Protein AF-A0A966GAN8-F1 (afdb_monomer_lite)

pLDDT: mean 73.99, std 16.01, range [41.41, 97.94]

Radius of gyration: 41.01 Å; chains: 1; bounding box: 100×66×88 Å

Structure (mmCIF, N/CA/C/O backbone):
data_AF-A0A966GAN8-F1
#
_entry.id   AF-A0A966GAN8-F1
#
loop_
_atom_site.group_PDB
_atom_site.id
_atom_site.type_symbol
_atom_site.label_atom_id
_atom_site.label_alt_id
_atom_site.label_comp_id
_atom_site.label_asym_id
_atom_site.label_entity_id
_atom_site.label_seq_id
_atom_site.pdbx_PDB_ins_code
_atom_site.Cartn_x
_atom_site.Cartn_y
_atom_site.Cartn_z
_atom_site.occupancy
_atom_site.B_iso_or_equiv
_atom_site.auth_seq_id
_atom_site.auth_comp_id
_atom_site.auth_asym_id
_atom_site.auth_atom_id
_atom_site.pdbx_PDB_model_num
ATOM 1 N N . MET A 1 1 ? -40.472 20.553 -18.439 1.00 43.25 1 MET A N 1
ATOM 2 C CA . MET A 1 1 ? -39.140 19.952 -18.666 1.00 43.25 1 MET A CA 1
ATOM 3 C C . MET A 1 1 ? -38.427 20.840 -19.663 1.00 43.25 1 MET A C 1
ATOM 5 O O . MET A 1 1 ? -38.935 21.020 -20.757 1.00 43.25 1 MET A O 1
ATOM 9 N N . SER A 1 2 ? -37.371 21.525 -19.237 1.00 54.59 2 SER A N 1
ATOM 10 C CA . SER A 1 2 ? -36.724 22.570 -20.034 1.00 54.59 2 SER A CA 1
ATOM 11 C C . SER A 1 2 ? -35.849 21.932 -21.112 1.00 54.59 2 SER A C 1
ATOM 13 O O . SER A 1 2 ? -34.789 21.393 -20.791 1.00 54.59 2 SER A O 1
ATOM 15 N N . ASP A 1 3 ? -36.278 21.983 -22.373 1.00 59.41 3 ASP A N 1
ATOM 16 C CA . ASP A 1 3 ? -35.471 21.525 -23.506 1.00 59.41 3 ASP A CA 1
ATOM 17 C C . ASP A 1 3 ? -34.295 22.478 -23.727 1.00 59.41 3 ASP A C 1
ATOM 19 O O . ASP A 1 3 ? -34.379 23.525 -24.373 1.00 59.41 3 ASP A O 1
ATOM 23 N N . LEU A 1 4 ? -33.165 22.131 -23.118 1.00 68.62 4 LEU A N 1
ATOM 24 C CA . LEU A 1 4 ? -31.910 22.835 -23.314 1.00 68.62 4 LEU A CA 1
ATOM 25 C C . LEU A 1 4 ? -31.374 22.490 -24.703 1.00 68.62 4 LEU A C 1
ATOM 27 O O . LEU A 1 4 ? -31.091 21.329 -25.000 1.00 68.62 4 LEU A O 1
ATOM 31 N N . SER A 1 5 ? -31.217 23.518 -25.541 1.00 78.44 5 SER A N 1
ATOM 32 C CA . SER A 1 5 ? -30.753 23.362 -26.919 1.00 78.44 5 SER A CA 1
ATOM 33 C C . SER A 1 5 ? -29.450 22.544 -26.990 1.00 78.44 5 SER A C 1
ATOM 35 O O . SER A 1 5 ? -28.593 22.670 -26.104 1.00 78.44 5 SER A O 1
ATOM 37 N N . PRO A 1 6 ? -29.240 21.731 -28.045 1.00 74.75 6 PRO A N 1
ATOM 38 C CA . PRO A 1 6 ? -28.071 20.850 -28.163 1.00 74.75 6 PRO A CA 1
ATOM 39 C C . PRO A 1 6 ? -26.738 21.583 -27.962 1.00 74.75 6 PRO A C 1
ATOM 41 O O . PRO A 1 6 ? -25.808 21.046 -27.363 1.00 74.75 6 PRO A O 1
ATOM 44 N N . ARG A 1 7 ? -26.681 22.855 -28.379 1.00 74.25 7 ARG A N 1
ATOM 45 C CA . ARG A 1 7 ? -25.523 23.742 -28.211 1.00 74.25 7 ARG A CA 1
ATOM 46 C C . ARG A 1 7 ? -25.240 24.086 -26.744 1.00 74.25 7 ARG A C 1
ATOM 48 O O . ARG A 1 7 ? -24.082 24.070 -26.340 1.00 74.25 7 ARG A O 1
ATOM 55 N N . ARG A 1 8 ? -26.270 24.323 -25.920 1.00 75.44 8 ARG A N 1
ATOM 56 C CA . ARG A 1 8 ? -26.103 24.544 -24.467 1.00 75.44 8 ARG A CA 1
ATOM 57 C C . ARG A 1 8 ? -25.659 23.276 -23.742 1.00 75.44 8 ARG A C 1
ATOM 59 O O . ARG A 1 8 ? -24.861 23.352 -22.813 1.00 75.44 8 ARG A O 1
ATOM 66 N N . ARG A 1 9 ? -26.117 22.108 -24.200 1.00 78.06 9 ARG A N 1
ATOM 67 C CA . ARG A 1 9 ? -25.699 20.805 -23.660 1.00 78.06 9 ARG A CA 1
ATOM 68 C C . ARG A 1 9 ? -24.221 20.510 -23.938 1.00 78.06 9 ARG A C 1
ATOM 70 O O . ARG A 1 9 ? -23.527 19.980 -23.073 1.00 78.06 9 ARG A O 1
ATOM 77 N N . LEU A 1 10 ? -23.741 20.888 -25.121 1.00 77.38 10 LEU A N 1
ATOM 78 C CA . LEU A 1 10 ? -22.337 20.752 -25.515 1.00 77.38 10 LEU A CA 1
ATOM 79 C C . LEU A 1 10 ? -21.435 21.733 -24.755 1.00 77.38 10 LEU A C 1
ATOM 81 O O . LEU A 1 10 ? -20.396 21.323 -24.248 1.00 77.38 10 LEU A O 1
ATOM 85 N N . ALA A 1 11 ? -21.878 22.982 -24.577 1.00 78.75 11 ALA A N 1
ATOM 86 C CA . ALA A 1 11 ? -21.161 23.974 -23.774 1.00 78.75 11 ALA A CA 1
ATOM 87 C C . ALA A 1 11 ? -21.025 23.550 -22.299 1.00 78.75 11 ALA A C 1
ATOM 89 O O . ALA A 1 11 ? -19.941 23.643 -21.728 1.00 78.75 11 ALA A O 1
ATOM 90 N N . GLY A 1 12 ? -22.092 23.008 -21.696 1.00 80.31 12 GLY A N 1
ATOM 91 C CA . GLY A 1 12 ? -22.039 22.489 -20.324 1.00 80.31 12 GLY A CA 1
ATOM 92 C C . GLY A 1 12 ? -21.081 21.303 -20.164 1.00 80.31 12 GLY A C 1
ATOM 93 O O . GLY A 1 12 ? -20.345 21.227 -19.184 1.00 80.31 12 GLY A O 1
ATOM 94 N N . ARG A 1 13 ? -21.029 20.401 -21.154 1.00 79.88 13 ARG A N 1
ATOM 95 C CA . ARG A 1 13 ? -20.088 19.268 -21.158 1.00 79.88 13 ARG A CA 1
ATOM 96 C C . ARG A 1 13 ? -18.637 19.702 -21.359 1.00 79.88 13 ARG A C 1
ATOM 98 O O . ARG A 1 13 ? -17.759 19.146 -20.708 1.00 79.88 13 ARG A O 1
ATOM 105 N N . ALA A 1 14 ? -18.393 20.703 -22.203 1.00 80.06 14 ALA A N 1
ATOM 106 C CA . ALA A 1 14 ? -17.059 21.263 -22.398 1.00 80.06 14 ALA A CA 1
ATOM 107 C C . ALA A 1 14 ? -16.519 21.910 -21.109 1.00 80.06 14 ALA A C 1
ATOM 109 O O . ALA A 1 14 ? -15.366 21.683 -20.751 1.00 80.06 14 ALA A O 1
ATOM 110 N N . LEU A 1 15 ? -17.364 22.637 -20.367 1.00 78.44 15 LEU A N 1
ATOM 111 C CA . LEU A 1 15 ? -16.977 23.251 -19.091 1.00 78.44 15 LEU A CA 1
ATOM 112 C C . LEU A 1 15 ? -16.670 22.216 -17.997 1.00 78.44 15 LEU A C 1
ATOM 114 O O . LEU A 1 15 ? -15.687 22.370 -17.277 1.00 78.44 15 LEU A O 1
ATOM 118 N N . LEU A 1 16 ? -17.454 21.136 -17.900 1.00 78.88 16 LEU A N 1
ATOM 119 C CA . LEU A 1 16 ? -17.175 20.046 -16.953 1.00 78.88 16 LEU A CA 1
ATOM 120 C C . LEU A 1 16 ? -15.887 19.282 -17.302 1.00 78.88 16 LEU A C 1
ATOM 122 O O . LEU A 1 16 ? -15.118 18.940 -16.406 1.00 78.88 16 LEU A O 1
ATOM 126 N N . GLY A 1 17 ? -15.625 19.051 -18.593 1.00 76.50 17 GLY A N 1
ATOM 127 C CA . GLY A 1 17 ? -14.381 18.429 -19.054 1.00 76.50 17 GLY A CA 1
ATOM 128 C C . GLY A 1 17 ? -13.147 19.288 -18.766 1.00 76.50 17 GLY A C 1
ATOM 129 O O . GLY A 1 17 ? -12.141 18.772 -18.289 1.00 76.50 17 GLY A O 1
ATOM 130 N N . ALA A 1 18 ? -13.242 20.604 -18.979 1.00 69.69 18 ALA A N 1
ATOM 131 C CA . ALA A 1 18 ? -12.158 21.537 -18.669 1.00 69.69 18 ALA A CA 1
ATOM 132 C C . ALA A 1 18 ? -11.881 21.635 -17.156 1.00 69.69 18 ALA A C 1
ATOM 134 O O . ALA A 1 18 ? -10.722 21.675 -16.748 1.00 69.69 18 ALA A O 1
ATOM 135 N N . GLY A 1 19 ? -12.924 21.602 -16.316 1.00 68.12 19 GLY A N 1
ATOM 136 C CA . GLY A 1 19 ? -12.775 21.607 -14.855 1.00 68.12 19 GLY A CA 1
ATOM 137 C C . GLY A 1 19 ? -12.053 20.370 -14.309 1.00 68.12 19 GLY A C 1
ATOM 138 O O . GLY A 1 19 ? -11.197 20.495 -13.436 1.00 68.12 19 GLY A O 1
ATOM 139 N N . LEU A 1 20 ? -12.326 19.185 -14.866 1.00 66.75 20 LEU A N 1
ATOM 140 C CA . LEU A 1 20 ? -11.635 17.938 -14.503 1.00 66.75 20 LEU A CA 1
ATOM 141 C C . LEU A 1 20 ? -10.163 17.908 -14.935 1.00 66.75 20 LEU A C 1
ATOM 143 O O . LEU A 1 20 ? -9.368 17.230 -14.296 1.00 66.75 20 LEU A O 1
ATOM 147 N N . LEU A 1 21 ? -9.794 18.645 -15.984 1.00 64.06 21 LEU A N 1
ATOM 148 C CA . LEU A 1 21 ? -8.408 18.755 -16.452 1.00 64.06 21 LEU A CA 1
ATOM 149 C C . LEU A 1 21 ? -7.598 19.776 -15.627 1.00 64.06 21 LEU A C 1
ATOM 151 O O . LEU A 1 21 ? -6.384 19.645 -15.513 1.00 64.06 21 LEU A O 1
ATOM 155 N N . ALA A 1 22 ? -8.269 20.749 -15.000 1.00 60.22 22 ALA A N 1
ATOM 156 C CA . ALA A 1 22 ? -7.647 21.743 -14.118 1.00 60.22 22 ALA A CA 1
ATOM 157 C C . ALA A 1 22 ? -7.537 21.295 -12.643 1.00 60.22 22 ALA A C 1
ATOM 159 O O . ALA A 1 22 ? -6.632 21.734 -11.937 1.00 60.22 22 ALA A O 1
ATOM 160 N N . LEU A 1 23 ? -8.418 20.403 -12.173 1.00 60.03 23 LEU A N 1
ATOM 161 C CA . LEU A 1 23 ? -8.412 19.882 -10.796 1.00 60.03 23 LEU A CA 1
ATOM 162 C C . LEU A 1 23 ? -7.172 19.057 -10.370 1.00 60.03 23 LEU A C 1
ATOM 164 O O . LEU A 1 23 ? -6.801 19.158 -9.201 1.00 60.03 23 LEU A O 1
ATOM 168 N N . PRO A 1 24 ? -6.483 18.270 -11.222 1.00 64.19 24 PRO A N 1
ATOM 169 C CA . PRO A 1 24 ? -5.339 17.481 -10.762 1.00 64.19 24 PRO A CA 1
ATOM 170 C C . PRO A 1 24 ? -4.079 18.317 -10.482 1.00 64.19 24 PRO A C 1
ATOM 172 O O . PRO A 1 24 ? -3.141 17.793 -9.891 1.00 64.19 24 PRO A O 1
ATOM 175 N N . LEU A 1 25 ? -4.050 19.610 -10.836 1.00 57.22 25 LEU A N 1
ATOM 176 C CA . LEU A 1 25 ? -2.902 20.492 -10.575 1.00 57.22 25 LEU A CA 1
ATOM 177 C C . LEU A 1 25 ? -2.908 21.147 -9.183 1.00 57.22 25 LEU A C 1
ATOM 179 O O . LEU A 1 25 ? -1.935 21.802 -8.823 1.00 57.22 25 LEU A O 1
ATOM 183 N N . THR A 1 26 ? -3.954 20.948 -8.375 1.00 56.94 26 THR A N 1
ATOM 184 C CA . THR A 1 26 ? -3.994 21.390 -6.964 1.00 56.94 26 THR A CA 1
ATOM 185 C C . THR A 1 26 ? -4.051 20.232 -5.967 1.00 56.94 26 THR A C 1
ATOM 187 O O . THR A 1 26 ? -4.122 20.460 -4.762 1.00 56.94 26 THR A O 1
ATOM 190 N N . ALA A 1 27 ? -3.969 18.989 -6.451 1.00 52.81 27 ALA A N 1
ATOM 191 C CA . ALA A 1 27 ? -3.890 17.786 -5.623 1.00 52.81 27 ALA A CA 1
ATOM 192 C C . ALA A 1 27 ? -2.480 17.163 -5.583 1.00 52.81 27 ALA A C 1
ATOM 194 O O . ALA A 1 27 ? -2.319 16.050 -5.085 1.00 52.81 27 ALA A O 1
ATOM 195 N N . SER A 1 28 ? -1.442 17.853 -6.071 1.00 55.66 28 SER A N 1
ATOM 196 C CA . SER A 1 28 ? -0.061 17.460 -5.792 1.00 55.66 28 SER A CA 1
ATOM 197 C C . SER A 1 28 ? 0.420 18.161 -4.521 1.00 55.66 28 SER A C 1
ATOM 199 O O . SER A 1 28 ? 0.764 19.339 -4.549 1.00 55.66 28 SER A O 1
ATOM 201 N N . ILE A 1 29 ? 0.488 17.377 -3.441 1.00 56.59 29 ILE A N 1
ATOM 202 C CA . ILE A 1 29 ? 1.102 17.680 -2.137 1.00 56.59 29 ILE A CA 1
ATOM 203 C C . ILE A 1 29 ? 0.189 18.460 -1.179 1.00 56.59 29 ILE A C 1
ATOM 205 O O . ILE A 1 29 ? 0.297 19.670 -1.024 1.00 56.59 29 ILE A O 1
ATOM 209 N N . SER A 1 30 ? -0.668 17.733 -0.456 1.00 52.44 30 SER A N 1
ATOM 210 C CA . SER A 1 30 ? -1.119 18.173 0.870 1.00 52.44 30 SER A CA 1
ATOM 211 C C . SER A 1 30 ? -1.640 16.998 1.702 1.00 52.44 30 SER A C 1
ATOM 213 O O . SER A 1 30 ? -2.842 16.788 1.802 1.00 52.44 30 SER A O 1
ATOM 215 N N . TYR A 1 31 ? -0.717 16.191 2.244 1.00 42.47 31 TYR A N 1
ATOM 216 C CA . TYR A 1 31 ? -0.845 15.553 3.566 1.00 42.47 31 TYR A CA 1
ATOM 217 C C . TYR A 1 31 ? 0.495 14.920 3.986 1.00 42.47 31 TYR A C 1
ATOM 219 O O . TYR A 1 31 ? 0.698 13.712 3.920 1.00 42.47 31 TYR A O 1
ATOM 227 N N . ALA A 1 32 ? 1.443 15.762 4.383 1.00 48.31 32 ALA A N 1
ATOM 228 C CA . ALA A 1 32 ? 2.568 15.361 5.226 1.00 48.31 32 ALA A CA 1
ATOM 229 C C . ALA A 1 32 ? 2.886 16.513 6.191 1.00 48.31 32 ALA A C 1
ATOM 231 O O . ALA A 1 32 ? 4.010 16.992 6.273 1.00 48.31 32 ALA A O 1
ATOM 232 N N . ALA A 1 33 ? 1.861 17.007 6.884 1.00 41.41 33 ALA A N 1
ATOM 233 C CA . ALA A 1 33 ? 2.057 17.726 8.132 1.00 41.41 33 ALA A CA 1
ATOM 234 C C . ALA A 1 33 ? 1.823 16.687 9.226 1.00 41.41 33 ALA A C 1
ATOM 236 O O . ALA A 1 33 ? 0.684 16.350 9.542 1.00 41.41 33 ALA A O 1
ATOM 237 N N . GLY A 1 34 ? 2.918 16.083 9.685 1.00 44.44 34 GLY A N 1
ATOM 238 C CA . GLY A 1 34 ? 2.902 15.183 10.824 1.00 44.44 34 GLY A CA 1
ATOM 239 C C . GLY A 1 34 ? 2.399 15.949 12.036 1.00 44.44 34 GLY A C 1
ATOM 240 O O . GLY A 1 34 ? 3.088 16.829 12.549 1.00 44.44 34 GLY A O 1
ATOM 241 N N . GLU A 1 35 ? 1.185 15.628 12.473 1.00 43.62 35 GLU A N 1
ATOM 242 C CA . GLU A 1 35 ? 0.812 15.876 13.852 1.00 43.62 35 GLU A CA 1
ATOM 243 C C . GLU A 1 35 ? 1.796 15.116 14.740 1.00 43.62 35 GLU A C 1
ATOM 245 O O . GLU A 1 35 ? 2.146 13.961 14.488 1.00 43.62 35 GLU A O 1
ATOM 250 N N . ILE A 1 36 ? 2.286 15.839 15.737 1.00 51.38 36 ILE A N 1
ATOM 251 C CA . ILE A 1 36 ? 3.239 15.426 16.754 1.00 51.38 36 ILE A CA 1
ATOM 252 C C . ILE A 1 36 ? 2.809 14.064 17.308 1.00 51.38 36 ILE A C 1
ATOM 254 O O . ILE A 1 36 ? 1.805 13.950 18.013 1.00 51.38 36 ILE A O 1
ATOM 258 N N . ALA A 1 37 ? 3.562 13.022 16.957 1.00 47.88 37 ALA A N 1
ATOM 259 C CA . ALA A 1 37 ? 3.436 11.728 17.601 1.00 47.88 37 ALA A CA 1
ATOM 260 C C . ALA A 1 37 ? 3.830 11.898 19.081 1.00 47.88 37 ALA A C 1
ATOM 262 O O . ALA A 1 37 ? 4.847 12.541 19.352 1.00 47.88 37 ALA A O 1
ATOM 263 N N . PRO A 1 38 ? 3.054 11.367 20.042 1.00 54.78 38 PRO A N 1
ATOM 264 C CA . PRO A 1 38 ? 3.491 11.327 21.432 1.00 54.78 38 PRO A CA 1
ATOM 265 C C . PRO A 1 38 ? 4.802 10.540 21.513 1.00 54.78 38 PRO A C 1
ATOM 267 O O . PRO A 1 38 ? 4.916 9.504 20.854 1.00 54.78 38 PRO A O 1
ATOM 270 N N . ASP A 1 39 ? 5.762 11.053 22.292 1.00 56.97 39 ASP A N 1
ATOM 271 C CA . ASP A 1 39 ? 7.079 10.448 22.520 1.00 56.97 39 ASP A CA 1
ATOM 272 C C . ASP A 1 39 ? 6.954 8.929 22.669 1.00 56.97 39 ASP A C 1
ATOM 274 O O . ASP A 1 39 ? 6.395 8.406 23.639 1.00 56.97 39 ASP A O 1
ATOM 278 N N . ALA A 1 40 ? 7.450 8.214 21.660 1.00 56.50 40 ALA A N 1
ATOM 279 C CA . ALA A 1 40 ? 7.633 6.782 21.748 1.00 56.50 40 ALA A CA 1
ATOM 280 C C . ALA A 1 40 ? 8.740 6.525 22.784 1.00 56.50 40 ALA A C 1
ATOM 282 O O . ALA A 1 40 ? 9.765 7.206 22.742 1.00 56.50 40 ALA A O 1
ATOM 283 N N . PRO A 1 41 ? 8.571 5.569 23.714 1.00 65.25 41 PRO A N 1
ATOM 284 C CA . PRO A 1 41 ? 9.620 5.248 24.673 1.00 65.25 41 PRO A CA 1
ATOM 285 C C . PRO A 1 41 ? 10.900 4.849 23.929 1.00 65.25 41 PRO A C 1
ATOM 287 O O . PRO A 1 41 ? 10.848 4.012 23.023 1.00 65.25 41 PRO A O 1
ATOM 290 N N . GLU A 1 42 ? 12.031 5.454 24.306 1.00 58.94 42 GLU A N 1
ATOM 291 C CA . GLU A 1 42 ? 13.348 5.115 23.762 1.00 58.94 42 GLU A CA 1
ATOM 292 C C . GLU A 1 42 ? 13.577 3.606 23.884 1.00 58.94 42 GLU A C 1
ATOM 294 O O . GLU A 1 42 ? 13.588 3.031 24.976 1.00 58.94 42 GLU A O 1
ATOM 299 N N . LEU A 1 43 ? 13.734 2.953 22.733 1.00 58.91 43 LEU A N 1
ATOM 300 C CA . LEU A 1 43 ? 14.171 1.568 22.682 1.00 58.91 43 LEU A CA 1
ATOM 301 C C . LEU A 1 43 ? 15.575 1.484 23.302 1.00 58.91 43 LEU A C 1
ATOM 303 O O . LEU A 1 43 ? 16.409 2.352 23.029 1.00 58.91 43 LEU A O 1
ATOM 307 N N . PRO A 1 44 ? 15.870 0.452 24.112 1.00 73.50 44 PRO A N 1
ATOM 308 C CA . PRO A 1 44 ? 17.212 0.256 24.640 1.00 73.50 44 PRO A CA 1
ATOM 309 C C . PRO A 1 44 ? 18.213 0.170 23.484 1.00 73.50 44 PRO A C 1
ATOM 311 O O . PRO A 1 44 ? 17.969 -0.520 22.490 1.00 73.50 44 PRO A O 1
ATOM 314 N N . ALA A 1 45 ? 19.329 0.889 23.621 1.00 70.56 45 ALA A N 1
ATOM 315 C CA . ALA A 1 45 ? 20.382 0.913 22.617 1.00 70.56 45 ALA A CA 1
ATOM 316 C C . ALA A 1 45 ? 20.844 -0.522 22.294 1.00 70.56 45 ALA A C 1
ATOM 318 O O . ALA A 1 45 ? 20.999 -1.334 23.215 1.00 70.56 45 ALA A O 1
ATOM 319 N N . PRO A 1 46 ? 21.056 -0.854 21.007 1.00 73.25 46 PRO A N 1
ATOM 320 C CA . PRO A 1 46 ? 21.536 -2.172 20.623 1.00 73.25 46 PRO A CA 1
ATOM 321 C C . PRO A 1 46 ? 22.872 -2.471 21.323 1.00 73.25 46 PRO A C 1
ATOM 323 O O . PRO A 1 46 ? 23.677 -1.555 21.526 1.00 73.25 46 PRO A O 1
ATOM 326 N N . PRO A 1 47 ? 23.121 -3.736 21.708 1.00 75.12 47 PRO A N 1
ATOM 327 C CA . PRO A 1 47 ? 24.379 -4.118 22.333 1.00 75.12 47 PRO A CA 1
ATOM 328 C C . PRO A 1 47 ? 25.548 -3.750 21.417 1.00 75.12 47 PRO A C 1
ATOM 330 O O . PRO A 1 47 ? 25.481 -3.942 20.201 1.00 75.12 47 PRO A O 1
ATOM 333 N N . ALA A 1 48 ? 26.610 -3.205 22.014 1.00 70.12 48 ALA A N 1
ATOM 334 C CA . ALA A 1 48 ? 27.814 -2.847 21.282 1.00 70.12 48 ALA A CA 1
ATOM 335 C C . ALA A 1 48 ? 28.358 -4.077 20.530 1.00 70.12 48 ALA A C 1
ATOM 337 O O . ALA A 1 48 ? 28.349 -5.181 21.090 1.00 70.12 48 ALA A O 1
ATOM 338 N N . PRO A 1 49 ? 28.818 -3.912 19.276 1.00 66.50 49 PRO A N 1
ATOM 339 C CA . PRO A 1 49 ? 29.425 -5.005 18.533 1.00 66.50 49 PRO A CA 1
ATOM 340 C C . PRO A 1 49 ? 30.637 -5.554 19.304 1.00 66.50 49 PRO A C 1
ATOM 342 O O . PRO A 1 49 ? 31.317 -4.790 19.997 1.00 66.50 49 PRO A O 1
ATOM 345 N N . PRO A 1 50 ? 30.910 -6.868 19.213 1.00 69.88 50 PRO A N 1
ATOM 346 C CA . PRO A 1 50 ? 32.082 -7.453 19.845 1.00 69.88 50 PRO A CA 1
ATOM 347 C C . PRO A 1 50 ? 33.344 -6.756 19.332 1.00 69.88 50 PRO A C 1
ATOM 349 O O . PRO A 1 50 ? 33.511 -6.562 18.130 1.00 69.88 50 PRO A O 1
ATOM 352 N N . SER A 1 51 ? 34.224 -6.368 20.255 1.00 56.97 51 SER A N 1
ATOM 353 C CA . SER A 1 51 ? 35.535 -5.825 19.920 1.00 56.97 51 SER A CA 1
ATOM 354 C C . SER A 1 51 ? 36.344 -6.908 19.212 1.00 56.97 51 SER A C 1
ATOM 356 O O . SER A 1 51 ? 36.789 -7.860 19.856 1.00 56.97 51 SER A O 1
ATOM 358 N N . ASP A 1 52 ? 36.521 -6.774 17.899 1.00 56.94 52 ASP A N 1
ATOM 359 C CA . ASP A 1 52 ? 37.430 -7.637 17.153 1.00 56.94 52 ASP A CA 1
ATOM 360 C C . ASP A 1 52 ? 38.838 -7.527 17.762 1.00 56.94 52 ASP A C 1
ATOM 362 O O . ASP A 1 52 ? 39.312 -6.416 18.040 1.00 56.94 52 ASP A O 1
ATOM 366 N N . PRO A 1 53 ? 39.536 -8.653 18.001 1.00 55.69 53 PRO A N 1
ATOM 367 C CA . PRO A 1 53 ? 40.934 -8.597 18.384 1.00 55.69 53 PRO A CA 1
ATOM 368 C C . PRO A 1 53 ? 41.687 -7.913 17.248 1.00 55.69 53 PRO A C 1
ATOM 370 O O . PRO A 1 53 ? 41.552 -8.309 16.094 1.00 55.69 53 PRO A O 1
ATOM 373 N N . ALA A 1 54 ? 42.455 -6.876 17.587 1.00 54.00 54 ALA A N 1
ATOM 374 C CA . ALA A 1 54 ? 43.251 -6.096 16.652 1.00 54.00 54 ALA A CA 1
ATOM 375 C C . ALA A 1 54 ? 44.171 -7.012 15.828 1.00 54.00 54 ALA A C 1
ATOM 377 O O . ALA A 1 54 ? 45.310 -7.297 16.207 1.00 54.00 54 ALA A O 1
ATOM 378 N N . ALA A 1 55 ? 43.671 -7.474 14.686 1.00 47.03 55 ALA A N 1
ATOM 379 C CA . ALA A 1 55 ? 44.491 -8.016 13.633 1.00 47.03 55 ALA A CA 1
ATOM 380 C C . ALA A 1 55 ? 45.351 -6.847 13.159 1.00 47.03 55 ALA A C 1
ATOM 382 O O . ALA A 1 55 ? 44.838 -5.836 12.679 1.00 47.03 55 ALA A O 1
ATOM 383 N N . LYS A 1 56 ? 46.665 -6.957 13.365 1.00 50.34 56 LYS A N 1
ATOM 384 C CA . LYS A 1 56 ? 47.638 -6.084 12.717 1.00 50.34 56 LYS A CA 1
ATOM 385 C C . LYS A 1 56 ? 47.376 -6.175 11.218 1.00 50.34 56 LYS A C 1
ATOM 387 O O . LYS A 1 56 ? 47.719 -7.173 10.593 1.00 50.34 56 LYS A O 1
ATOM 392 N N . ILE A 1 57 ? 46.728 -5.158 10.667 1.00 49.69 57 ILE A N 1
ATOM 393 C CA . ILE A 1 57 ? 46.694 -4.949 9.230 1.00 49.69 57 ILE A CA 1
ATOM 394 C C . ILE A 1 57 ? 48.119 -4.522 8.881 1.00 49.69 57 ILE A C 1
ATOM 396 O O . ILE A 1 57 ? 48.499 -3.373 9.100 1.00 49.69 57 ILE A O 1
ATOM 400 N N . GLU A 1 58 ? 48.939 -5.464 8.418 1.00 55.56 58 GLU A N 1
ATOM 401 C CA . GLU A 1 58 ? 50.103 -5.111 7.613 1.00 55.56 58 GLU A CA 1
ATOM 402 C C . GLU A 1 58 ? 49.551 -4.471 6.343 1.00 55.56 58 GLU A C 1
ATOM 404 O O . GLU A 1 58 ? 48.978 -5.135 5.482 1.00 55.56 58 GLU A O 1
ATOM 409 N N . VAL A 1 59 ? 49.628 -3.143 6.294 1.00 47.56 59 VAL A N 1
ATOM 410 C CA . VAL A 1 59 ? 49.351 -2.372 5.089 1.00 47.56 59 VAL A CA 1
ATOM 411 C C . VAL A 1 59 ? 50.438 -2.771 4.089 1.00 47.56 59 VAL A C 1
ATOM 413 O O . VAL A 1 59 ? 51.609 -2.516 4.374 1.00 47.56 59 VAL A O 1
ATOM 416 N N . PRO A 1 60 ? 50.111 -3.430 2.963 1.00 62.22 60 PRO A N 1
ATOM 417 C CA . PRO A 1 60 ? 51.108 -3.664 1.932 1.00 62.22 60 PRO A CA 1
ATOM 418 C C . PRO A 1 60 ? 51.596 -2.300 1.436 1.00 62.22 60 PRO A C 1
ATOM 420 O O . PRO A 1 60 ? 50.778 -1.404 1.215 1.00 62.22 60 PRO A O 1
ATOM 423 N N . GLU A 1 61 ? 52.916 -2.131 1.314 1.00 62.38 61 GLU A N 1
ATOM 424 C CA . GLU A 1 61 ? 53.510 -0.897 0.800 1.00 62.38 61 GLU A CA 1
ATOM 425 C C . GLU A 1 61 ? 52.844 -0.525 -0.527 1.00 62.38 61 GLU A C 1
ATOM 427 O O . GLU A 1 61 ? 52.814 -1.305 -1.483 1.00 62.38 61 GLU A O 1
ATOM 432 N N . THR A 1 62 ? 52.264 0.674 -0.557 1.00 48.81 62 THR A N 1
ATOM 433 C CA . THR A 1 62 ? 51.743 1.288 -1.772 1.00 48.81 62 THR A CA 1
ATOM 434 C C . THR A 1 62 ? 52.876 1.317 -2.803 1.00 48.81 62 THR A C 1
ATOM 436 O O . THR A 1 62 ? 53.932 1.868 -2.490 1.00 48.81 62 THR A O 1
ATOM 439 N N . PRO A 1 63 ? 52.699 0.753 -4.011 1.00 67.19 63 PRO A N 1
ATOM 440 C CA . PRO A 1 63 ? 53.716 0.847 -5.049 1.00 67.19 63 PRO A CA 1
ATOM 441 C C . PRO A 1 63 ? 54.023 2.323 -5.323 1.00 67.19 63 PRO A C 1
ATOM 443 O O . PRO A 1 63 ? 53.092 3.111 -5.517 1.00 67.19 63 PRO A O 1
ATOM 446 N N . GLU A 1 64 ? 55.305 2.700 -5.337 1.00 63.31 64 GLU A N 1
ATOM 447 C CA . GLU A 1 64 ? 55.721 4.032 -5.780 1.00 63.31 64 GLU A CA 1
ATOM 448 C C . GLU A 1 64 ? 55.156 4.283 -7.180 1.00 63.31 64 GLU A C 1
ATOM 450 O O . GLU A 1 64 ? 55.397 3.532 -8.129 1.00 63.31 64 GLU A O 1
ATOM 455 N N . VAL A 1 65 ? 54.343 5.333 -7.284 1.00 53.81 65 VAL A N 1
ATOM 456 C CA . VAL A 1 65 ? 53.791 5.794 -8.553 1.00 53.81 65 VAL A CA 1
ATOM 457 C C . VAL A 1 65 ? 54.978 6.192 -9.436 1.00 53.81 65 VAL A C 1
ATOM 459 O O . VAL A 1 65 ? 55.798 6.994 -8.988 1.00 53.81 65 VAL A O 1
ATOM 462 N N . PRO A 1 66 ? 55.101 5.657 -10.666 1.00 61.50 66 PRO A N 1
ATOM 463 C CA . PRO A 1 66 ? 56.150 6.072 -11.587 1.00 61.50 66 PRO A CA 1
ATOM 464 C C . PRO A 1 66 ? 56.106 7.587 -11.759 1.00 61.50 66 PRO A C 1
ATOM 466 O O . PRO A 1 66 ? 55.026 8.139 -11.964 1.00 61.50 66 PRO A O 1
ATOM 469 N N . ASP A 1 67 ? 57.266 8.236 -11.674 1.00 59.72 67 ASP A N 1
ATOM 470 C CA . ASP A 1 67 ? 57.412 9.681 -11.834 1.00 59.72 67 ASP A CA 1
ATOM 471 C C . ASP A 1 67 ? 56.905 10.081 -13.230 1.00 59.72 67 ASP A C 1
ATOM 473 O O . ASP A 1 67 ? 57.559 9.866 -14.257 1.00 59.72 67 ASP A O 1
ATOM 477 N N . ILE A 1 68 ? 55.658 10.552 -13.284 1.00 52.97 68 ILE A N 1
ATOM 478 C CA . ILE A 1 68 ? 55.021 10.967 -14.526 1.00 52.97 68 ILE A CA 1
ATOM 479 C C . ILE A 1 68 ? 55.686 12.284 -14.895 1.00 52.97 68 ILE A C 1
ATOM 481 O O . ILE A 1 68 ? 55.545 13.275 -14.180 1.00 52.97 68 ILE A O 1
ATOM 485 N N . ALA A 1 69 ? 56.423 12.272 -16.008 1.00 62.75 69 ALA A N 1
ATOM 486 C CA . ALA A 1 69 ? 57.086 13.440 -16.567 1.00 62.75 69 ALA A CA 1
ATOM 487 C C . ALA A 1 69 ? 56.196 14.689 -16.461 1.00 62.75 69 ALA A C 1
ATOM 489 O O . ALA A 1 69 ? 55.005 14.639 -16.779 1.00 62.75 69 ALA A O 1
ATOM 490 N N . ALA A 1 70 ? 56.804 15.789 -16.003 1.00 57.56 70 ALA A N 1
ATOM 491 C CA . ALA A 1 70 ? 56.159 17.075 -15.777 1.00 57.56 70 ALA A CA 1
ATOM 492 C C . ALA A 1 70 ? 55.140 17.406 -16.877 1.00 57.56 70 ALA A C 1
ATOM 494 O O . ALA A 1 70 ? 55.444 17.298 -18.069 1.00 57.56 70 ALA A O 1
ATOM 495 N N . ALA A 1 71 ? 53.937 17.809 -16.451 1.00 54.19 71 ALA A N 1
ATOM 496 C CA . ALA A 1 71 ? 52.841 18.182 -17.334 1.00 54.19 71 ALA A CA 1
ATOM 497 C C . ALA A 1 71 ? 53.346 19.086 -18.476 1.00 54.19 71 ALA A C 1
ATOM 499 O O . ALA A 1 71 ? 54.127 20.011 -18.214 1.00 54.19 71 ALA A O 1
ATOM 500 N N . PRO A 1 72 ? 52.930 18.838 -19.733 1.00 57.81 72 PRO A N 1
ATOM 501 C CA . PRO A 1 72 ? 53.347 19.665 -20.855 1.00 57.81 72 PRO A CA 1
ATOM 502 C C . PRO A 1 72 ? 53.009 21.125 -20.553 1.00 57.81 72 PRO A C 1
ATOM 504 O O . PRO A 1 72 ? 51.888 21.444 -20.152 1.00 57.81 72 PRO A O 1
ATOM 507 N N . GLN A 1 73 ? 54.004 22.002 -20.706 1.00 59.09 73 GLN A N 1
ATOM 508 C CA . GLN A 1 73 ? 53.815 23.430 -20.480 1.00 59.09 73 GLN A CA 1
ATOM 509 C C . GLN A 1 73 ? 52.677 23.957 -21.369 1.00 59.09 73 GLN A C 1
ATOM 511 O O . GLN A 1 73 ? 52.508 23.460 -22.490 1.00 59.09 73 GLN A O 1
ATOM 516 N N . PRO A 1 74 ? 51.903 24.957 -20.905 1.00 47.81 74 PRO A N 1
ATOM 517 C CA . PRO A 1 74 ? 50.837 25.548 -21.698 1.00 47.81 74 PRO A CA 1
ATOM 518 C C . PRO A 1 74 ? 51.409 26.054 -23.021 1.00 47.81 74 PRO A C 1
ATOM 520 O O . PRO A 1 74 ? 52.257 26.943 -23.048 1.00 47.81 74 PRO A O 1
ATOM 523 N N . VAL A 1 75 ? 50.963 25.461 -24.125 1.00 54.38 75 VAL A N 1
ATOM 524 C CA . VAL A 1 75 ? 51.325 25.923 -25.462 1.00 54.38 75 VAL A CA 1
ATOM 525 C C . VAL A 1 75 ? 50.688 27.299 -25.636 1.00 54.38 75 VAL A C 1
ATOM 527 O O . VAL A 1 75 ? 49.463 27.416 -25.556 1.00 54.38 75 VAL A O 1
ATOM 530 N N . GLU A 1 76 ? 51.490 28.344 -25.839 1.00 54.66 76 GLU A N 1
ATOM 531 C CA . GLU A 1 76 ? 50.948 29.678 -26.100 1.00 54.66 76 GLU A CA 1
ATOM 532 C C . GLU A 1 76 ? 50.007 29.626 -27.320 1.00 54.66 76 GLU A C 1
ATOM 534 O O . GLU A 1 76 ? 50.375 29.082 -28.372 1.00 54.66 76 GLU A O 1
ATOM 539 N N . PRO A 1 77 ? 48.772 30.151 -27.212 1.00 57.00 77 PRO A N 1
ATOM 540 C CA . PRO A 1 77 ? 47.815 30.081 -28.300 1.00 57.00 77 PRO A CA 1
ATOM 541 C C . PRO A 1 77 ? 48.307 30.926 -29.477 1.00 57.00 77 PRO A C 1
ATOM 543 O O . PRO A 1 77 ? 48.387 32.152 -29.411 1.00 57.00 77 PRO A O 1
ATOM 546 N N . LYS A 1 78 ? 48.616 30.252 -30.589 1.00 60.16 78 LYS A N 1
ATOM 547 C CA . LYS A 1 78 ? 48.983 30.884 -31.860 1.00 60.16 78 LYS A CA 1
ATOM 548 C C . LYS A 1 78 ? 47.875 31.860 -32.285 1.00 60.16 78 LYS A C 1
ATOM 550 O O . LYS A 1 78 ? 46.711 31.460 -32.359 1.00 60.16 78 LYS A O 1
ATOM 555 N N . ALA A 1 79 ? 48.243 33.116 -32.549 1.00 60.12 79 ALA A N 1
ATOM 556 C CA . ALA A 1 79 ? 47.307 34.186 -32.896 1.00 60.12 79 ALA A CA 1
ATOM 557 C C . ALA A 1 79 ? 46.379 33.781 -34.057 1.00 60.12 79 ALA A C 1
ATOM 559 O O . ALA A 1 79 ? 46.829 33.175 -35.031 1.00 60.12 79 ALA A O 1
ATOM 560 N N . ALA A 1 80 ? 45.087 34.104 -33.934 1.00 59.75 80 ALA A N 1
ATOM 561 C CA . ALA A 1 80 ? 44.094 33.835 -34.970 1.00 59.75 80 ALA A CA 1
ATOM 562 C C . ALA A 1 80 ? 44.454 34.576 -36.266 1.00 59.75 80 ALA A C 1
ATOM 564 O O . ALA A 1 80 ? 44.869 35.738 -36.239 1.00 59.75 80 ALA A O 1
ATOM 565 N N . THR A 1 81 ? 44.301 33.893 -37.396 1.00 63.69 81 THR A N 1
ATOM 566 C CA . THR A 1 81 ? 44.602 34.424 -38.731 1.00 63.69 81 THR A CA 1
ATOM 567 C C . THR A 1 81 ? 43.321 34.825 -39.461 1.00 63.69 81 THR A C 1
ATOM 569 O O . THR A 1 81 ? 42.231 34.352 -39.140 1.00 63.69 81 THR A O 1
ATOM 572 N N . ALA A 1 82 ? 43.429 35.725 -40.445 1.00 50.97 82 ALA A N 1
ATOM 573 C CA . ALA A 1 82 ? 42.284 36.182 -41.233 1.00 50.97 82 ALA A CA 1
ATOM 574 C C . ALA A 1 82 ? 41.636 34.998 -41.981 1.00 50.97 82 ALA A C 1
ATOM 576 O O . ALA A 1 82 ? 42.215 34.472 -42.930 1.00 50.97 82 ALA A O 1
ATOM 577 N N . GLY A 1 83 ? 40.452 34.573 -41.525 1.00 60.75 83 GLY A N 1
ATOM 578 C CA . GLY A 1 83 ? 39.740 33.382 -42.011 1.00 60.75 83 GLY A CA 1
ATOM 579 C C . GLY A 1 83 ? 39.225 32.455 -40.901 1.00 60.75 83 GLY A C 1
ATOM 580 O O . GLY A 1 83 ? 38.386 31.598 -41.177 1.00 60.75 83 GLY A O 1
ATOM 581 N N . ASP A 1 84 ? 39.677 32.645 -39.659 1.00 70.00 84 ASP A N 1
ATOM 582 C CA . ASP A 1 84 ? 39.235 31.857 -38.506 1.00 70.00 84 ASP A CA 1
ATOM 583 C C . ASP A 1 84 ? 37.940 32.424 -37.892 1.00 70.00 84 ASP A C 1
ATOM 585 O O . ASP A 1 84 ? 37.813 33.633 -37.687 1.00 70.00 84 ASP A O 1
ATOM 589 N N . ASN A 1 85 ? 36.989 31.553 -37.541 1.00 69.12 85 ASN A N 1
ATOM 590 C CA . ASN A 1 85 ? 35.805 31.946 -36.774 1.00 69.12 85 ASN A CA 1
ATOM 591 C C . ASN A 1 85 ? 36.146 31.909 -35.283 1.00 69.12 85 ASN A C 1
ATOM 593 O O . ASN A 1 85 ? 36.351 30.839 -34.711 1.00 69.12 85 ASN A O 1
ATOM 597 N N . VAL A 1 86 ? 36.217 33.076 -34.647 1.00 76.38 86 VAL A N 1
ATOM 598 C CA . VAL A 1 86 ? 36.551 33.191 -33.224 1.00 76.38 86 VAL A CA 1
ATOM 599 C C . VAL A 1 86 ? 35.289 33.490 -32.422 1.00 76.38 86 VAL A C 1
ATOM 601 O O . VAL A 1 86 ? 34.629 34.499 -32.658 1.00 76.38 86 VAL A O 1
ATOM 604 N N . THR A 1 87 ? 34.966 32.632 -31.458 1.00 72.94 87 THR A N 1
ATOM 605 C CA . THR A 1 87 ? 33.895 32.861 -30.481 1.00 72.94 87 THR A CA 1
ATOM 606 C C . THR A 1 87 ? 34.521 33.063 -29.109 1.00 72.94 87 THR A C 1
ATOM 608 O O . THR A 1 87 ? 35.193 32.176 -28.582 1.00 72.94 87 THR A O 1
ATOM 611 N N . GLU A 1 88 ? 34.324 34.246 -28.534 1.00 76.12 88 GLU A N 1
ATOM 612 C CA . GLU A 1 88 ? 34.828 34.600 -27.210 1.00 76.12 88 GLU A CA 1
ATOM 613 C C . GLU A 1 88 ? 33.670 34.622 -26.215 1.00 76.12 88 GLU A C 1
ATOM 615 O O . GLU A 1 88 ? 32.714 35.383 -26.368 1.00 76.12 88 GLU A O 1
ATOM 620 N N . HIS A 1 89 ? 33.749 33.761 -25.204 1.00 67.94 89 HIS A N 1
ATOM 621 C CA . HIS A 1 89 ? 32.817 33.759 -24.087 1.00 67.94 89 HIS A CA 1
ATOM 622 C C . HIS A 1 89 ? 33.509 34.355 -22.877 1.00 67.94 89 HIS A C 1
ATOM 624 O O . HIS A 1 89 ? 34.516 33.826 -22.410 1.00 67.94 89 HIS A O 1
ATOM 630 N N . VAL A 1 90 ? 32.950 35.451 -22.373 1.00 79.44 90 VAL A N 1
ATOM 631 C CA . VAL A 1 90 ? 33.459 36.150 -21.199 1.00 79.44 90 VAL A CA 1
ATOM 632 C C . VAL A 1 90 ? 32.427 36.053 -20.091 1.00 79.44 90 VAL A C 1
ATOM 634 O O . VAL A 1 90 ? 31.262 36.402 -20.291 1.00 79.44 90 VAL A O 1
ATOM 637 N N . TRP A 1 91 ? 32.842 35.565 -18.929 1.00 74.00 91 TRP A N 1
ATOM 638 C CA . TRP A 1 91 ? 32.007 35.543 -17.736 1.00 74.00 91 TRP A CA 1
ATOM 639 C C . TRP A 1 91 ? 32.801 36.015 -16.527 1.00 74.00 91 TRP A C 1
ATOM 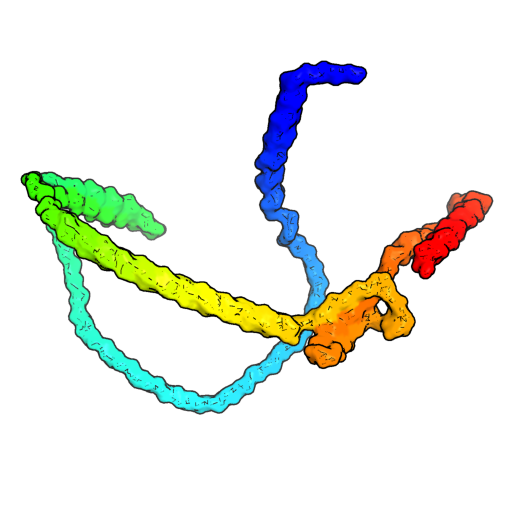641 O O . TRP A 1 91 ? 34.022 35.877 -16.452 1.00 74.00 91 TRP A O 1
ATOM 651 N N . ARG A 1 92 ? 32.089 36.597 -15.566 1.00 82.44 92 ARG A N 1
ATOM 652 C CA . ARG A 1 92 ? 32.666 37.055 -14.307 1.00 82.44 92 ARG A CA 1
ATOM 653 C C . ARG A 1 92 ? 32.452 35.981 -13.253 1.00 82.44 92 ARG A C 1
ATOM 655 O O . ARG A 1 92 ? 31.332 35.490 -13.109 1.00 82.44 92 ARG A O 1
ATOM 662 N N . ASP A 1 93 ? 33.519 35.580 -12.575 1.00 71.38 93 ASP A N 1
ATOM 663 C CA . ASP A 1 93 ? 33.415 34.649 -11.458 1.00 71.38 93 ASP A CA 1
ATOM 664 C C . ASP A 1 93 ? 32.831 35.331 -10.211 1.00 71.38 93 ASP A C 1
ATOM 666 O O . ASP A 1 93 ? 32.611 36.546 -10.174 1.00 71.38 93 ASP A O 1
ATOM 670 N N . SER A 1 94 ? 32.518 34.529 -9.194 1.00 64.94 94 SER A N 1
ATOM 671 C CA . SER A 1 94 ? 31.928 35.001 -7.936 1.00 64.94 94 SER A CA 1
ATOM 672 C C . SER A 1 94 ? 32.816 35.987 -7.176 1.00 64.94 94 SER A C 1
ATOM 674 O O . SER A 1 94 ? 32.305 36.734 -6.346 1.00 64.94 94 SER A O 1
ATOM 676 N N . ASP A 1 95 ? 34.112 36.023 -7.488 1.00 72.69 95 ASP A N 1
ATOM 677 C CA . ASP A 1 95 ? 35.104 36.890 -6.853 1.00 72.69 95 ASP A CA 1
ATOM 678 C C . ASP A 1 95 ? 35.302 38.201 -7.637 1.00 72.69 95 ASP A C 1
ATOM 680 O O . ASP A 1 95 ? 36.159 39.019 -7.304 1.00 72.69 95 ASP A O 1
ATOM 684 N N . GLY A 1 96 ? 34.490 38.426 -8.677 1.00 71.94 96 GLY A N 1
ATOM 685 C CA . GLY A 1 96 ? 34.511 39.636 -9.492 1.00 71.94 96 GLY A CA 1
ATOM 686 C C . GLY A 1 96 ? 35.572 39.632 -10.592 1.00 71.94 96 GLY A C 1
ATOM 687 O O . GLY A 1 96 ? 35.665 40.617 -11.330 1.00 71.94 96 GLY A O 1
ATOM 688 N N . ASN A 1 97 ? 36.332 38.545 -10.752 1.00 71.25 97 ASN A N 1
ATOM 689 C CA . ASN A 1 97 ? 37.351 38.440 -11.789 1.00 71.25 97 ASN A CA 1
ATOM 690 C C . ASN A 1 97 ? 36.718 38.004 -13.109 1.00 71.25 97 ASN A C 1
ATOM 692 O O . ASN A 1 97 ? 35.870 37.112 -13.172 1.00 71.25 97 ASN A O 1
ATOM 696 N N . GLU A 1 98 ? 37.132 38.646 -14.193 1.00 71.81 98 GLU A 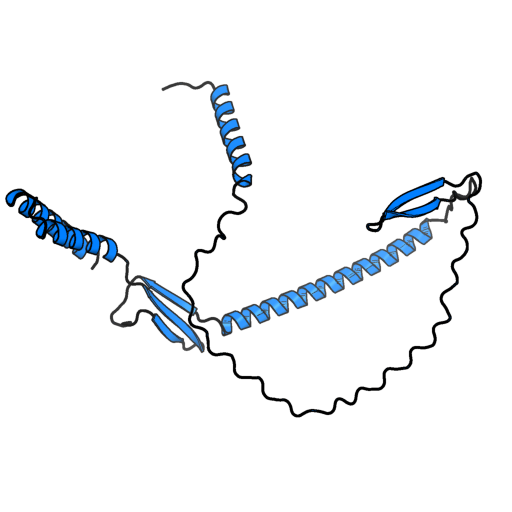N 1
ATOM 697 C CA . GLU A 1 98 ? 36.618 38.362 -15.526 1.00 71.81 98 GLU A CA 1
ATOM 698 C C . GLU A 1 98 ? 37.469 37.276 -16.187 1.00 71.81 98 GLU A C 1
ATOM 700 O O . GLU A 1 98 ? 38.673 37.448 -16.384 1.00 71.81 98 GLU A O 1
ATOM 705 N N . LYS A 1 99 ? 36.849 36.136 -16.505 1.00 73.81 99 LYS A N 1
ATOM 706 C CA . LYS A 1 99 ? 37.488 35.031 -17.221 1.00 73.81 99 LYS A CA 1
ATOM 707 C C . LYS A 1 99 ? 36.916 34.964 -18.627 1.00 73.81 99 LYS A C 1
ATOM 709 O O . LYS A 1 99 ? 35.702 34.893 -18.813 1.00 73.81 99 LYS A O 1
ATOM 714 N N . SER A 1 100 ? 37.799 34.976 -19.619 1.00 69.69 100 SER A N 1
ATOM 715 C CA . SER A 1 100 ? 37.429 34.792 -21.017 1.00 69.69 100 SER A CA 1
ATOM 716 C C . SER A 1 100 ? 37.997 33.489 -21.561 1.00 69.69 100 SER A C 1
ATOM 718 O O . SER A 1 100 ? 39.168 33.161 -21.365 1.00 69.69 100 SER A O 1
ATOM 720 N N . VAL A 1 101 ? 37.153 32.734 -22.263 1.00 79.88 101 VAL A N 1
ATOM 721 C CA . VAL A 1 101 ? 37.576 31.599 -23.083 1.00 79.88 101 VAL A CA 1
ATOM 722 C C . VAL A 1 101 ? 37.337 31.949 -24.539 1.00 79.88 101 VAL A C 1
ATOM 724 O O . VAL A 1 101 ? 36.217 32.242 -24.961 1.00 79.88 101 VAL A O 1
ATOM 727 N N . ARG A 1 102 ? 38.420 31.904 -25.312 1.00 74.56 102 ARG A N 1
ATOM 728 C CA . ARG A 1 102 ? 38.428 32.180 -26.744 1.00 74.56 102 ARG A CA 1
ATOM 729 C C . ARG A 1 102 ? 38.535 30.870 -27.513 1.00 74.56 102 ARG A C 1
ATOM 731 O O . ARG A 1 102 ? 39.591 30.243 -27.526 1.00 74.56 102 ARG A O 1
ATOM 738 N N . MET A 1 103 ? 37.449 30.469 -28.164 1.00 70.50 103 MET A N 1
ATOM 739 C CA . MET A 1 103 ? 37.428 29.323 -29.072 1.00 70.50 103 MET A CA 1
ATOM 740 C C . MET A 1 103 ? 37.695 29.799 -30.500 1.00 70.50 103 MET A C 1
ATOM 742 O O . MET A 1 103 ? 37.008 30.685 -31.001 1.00 70.50 103 MET A O 1
ATOM 746 N N . VAL A 1 104 ? 38.705 29.222 -31.154 1.00 76.25 104 VAL A N 1
ATOM 747 C CA . VAL A 1 104 ? 39.092 29.542 -32.537 1.00 76.25 104 VAL A CA 1
ATOM 748 C C . VAL A 1 104 ? 38.766 28.341 -33.422 1.00 76.25 104 VAL A C 1
ATOM 750 O O . VAL A 1 104 ? 39.465 27.329 -33.384 1.00 76.25 104 VAL A O 1
ATOM 753 N N . PHE A 1 105 ? 37.716 28.451 -34.232 1.00 66.56 105 PHE A N 1
ATOM 754 C CA . PHE A 1 105 ? 37.357 27.466 -35.247 1.00 66.56 105 PHE A CA 1
ATOM 755 C C . PHE A 1 105 ? 38.069 27.817 -36.554 1.00 66.56 105 PHE A C 1
ATOM 757 O O . PHE A 1 105 ? 37.649 28.714 -37.290 1.00 66.56 105 PHE A O 1
ATOM 764 N N . ARG A 1 106 ? 39.164 27.109 -36.844 1.00 73.62 106 ARG A N 1
ATOM 765 C CA . ARG A 1 106 ? 39.868 27.241 -38.124 1.00 73.62 106 ARG A CA 1
ATOM 766 C C . ARG A 1 106 ? 39.117 26.441 -39.177 1.00 73.62 106 ARG A C 1
ATOM 768 O O . ARG A 1 106 ? 39.009 25.221 -39.061 1.00 73.62 106 ARG A O 1
ATOM 775 N N . ALA A 1 107 ? 38.580 27.118 -40.185 1.00 56.97 107 ALA A N 1
ATOM 776 C CA . ALA A 1 107 ? 38.049 26.431 -41.353 1.00 56.97 107 ALA A CA 1
ATOM 777 C C . ALA A 1 107 ? 39.219 25.762 -42.092 1.00 56.97 107 ALA A C 1
ATOM 779 O O . ALA A 1 107 ? 40.242 26.404 -42.339 1.00 56.97 107 ALA A O 1
ATOM 780 N N . ALA A 1 108 ? 39.083 24.478 -42.435 1.00 56.91 108 ALA A N 1
ATOM 781 C CA . ALA A 1 108 ? 40.034 23.817 -43.322 1.00 56.91 108 ALA A CA 1
ATOM 782 C C . ALA A 1 108 ? 40.158 24.624 -44.635 1.00 56.91 108 ALA A C 1
ATOM 784 O O . ALA A 1 108 ? 39.161 25.209 -45.082 1.00 56.91 108 ALA A O 1
ATOM 785 N N . PRO A 1 109 ? 41.356 24.713 -45.244 1.00 54.91 109 PRO A N 1
ATOM 786 C CA . PRO A 1 109 ? 41.544 25.468 -46.476 1.00 54.91 109 PRO A CA 1
ATOM 787 C C . PRO A 1 109 ? 40.551 24.998 -47.549 1.00 54.91 109 PRO A C 1
ATOM 789 O O . PRO A 1 109 ? 40.336 23.804 -47.743 1.00 54.91 109 PRO A O 1
ATOM 792 N N . LYS A 1 110 ? 39.912 25.975 -48.207 1.00 50.97 110 LYS A N 1
ATOM 793 C CA . LYS A 1 110 ? 38.890 25.805 -49.251 1.00 50.97 110 LYS A CA 1
ATOM 794 C C . LYS A 1 110 ? 39.175 24.600 -50.156 1.00 50.97 110 LYS A C 1
ATOM 796 O O . LYS A 1 110 ? 40.104 24.641 -50.955 1.00 50.97 110 LYS A O 1
ATOM 801 N N . GLY A 1 111 ? 38.280 23.617 -50.116 1.00 51.28 111 GLY A N 1
ATOM 802 C CA . GLY A 1 111 ? 38.095 22.661 -51.208 1.00 51.28 111 GLY A CA 1
ATOM 803 C C . GLY A 1 111 ? 38.554 21.236 -50.947 1.00 51.28 111 GLY A C 1
ATOM 804 O O . GLY A 1 111 ? 38.189 20.371 -51.733 1.00 51.28 111 GLY A O 1
ATOM 805 N N . GLU A 1 112 ? 39.239 20.951 -49.843 1.00 45.59 112 GLU A N 1
ATOM 806 C CA . GLU A 1 112 ? 39.353 19.573 -49.370 1.00 45.59 112 GLU A CA 1
ATOM 807 C C . GLU A 1 112 ? 38.211 19.350 -48.381 1.00 45.59 112 GLU A C 1
ATOM 809 O O . GLU A 1 112 ? 38.347 19.417 -47.160 1.00 45.59 112 GLU A O 1
ATOM 814 N N . VAL A 1 113 ? 37.015 19.118 -48.933 1.00 49.50 113 VAL A N 1
ATOM 815 C CA . VAL A 1 113 ? 36.122 18.191 -48.242 1.00 49.50 113 VAL A CA 1
ATOM 816 C C . VAL A 1 113 ? 37.009 16.971 -48.051 1.00 49.50 113 VAL A C 1
ATOM 818 O O . VAL A 1 113 ? 37.519 16.456 -49.044 1.00 49.50 113 VAL A O 1
ATOM 821 N N . LEU A 1 114 ? 37.269 16.563 -46.810 1.00 49.88 114 LEU A N 1
ATOM 822 C CA . LEU A 1 114 ? 37.737 15.212 -46.550 1.00 49.88 114 LEU A CA 1
ATOM 823 C C . LEU A 1 114 ? 36.640 14.309 -47.114 1.00 49.88 114 LEU A C 1
ATOM 825 O O . LEU A 1 114 ? 35.748 13.883 -46.393 1.00 49.88 114 LEU A O 1
ATOM 829 N N .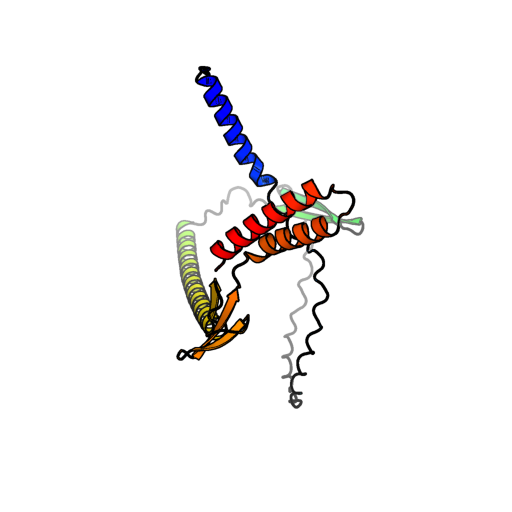 SER A 1 115 ? 36.627 14.075 -48.422 1.00 53.19 115 SER A N 1
ATOM 830 C CA . SER A 1 115 ? 36.011 12.906 -48.991 1.00 53.19 115 SER A CA 1
ATOM 831 C C . SER A 1 115 ? 36.960 11.797 -48.580 1.00 53.19 115 SER A C 1
ATOM 833 O O . SER A 1 115 ? 37.783 11.346 -49.372 1.00 53.19 115 SER A O 1
ATOM 835 N N . LEU A 1 116 ? 36.876 11.390 -47.304 1.00 53.00 116 LEU A N 1
ATOM 836 C CA . LEU A 1 116 ? 37.202 10.010 -47.016 1.00 53.00 116 LEU A CA 1
ATOM 837 C C . LEU A 1 116 ? 36.364 9.203 -48.005 1.00 53.00 116 LEU A C 1
ATOM 839 O O . LEU A 1 116 ? 35.228 9.574 -48.336 1.00 53.00 116 LEU A O 1
ATOM 843 N N . ASP A 1 117 ? 36.942 8.157 -48.548 1.00 56.75 117 ASP A N 1
ATOM 844 C CA . ASP A 1 117 ? 36.198 7.186 -49.323 1.00 56.75 117 ASP A CA 1
ATOM 845 C C . ASP A 1 117 ? 35.282 6.452 -48.320 1.00 56.75 117 ASP A C 1
ATOM 847 O O . ASP A 1 117 ? 35.575 5.382 -47.799 1.00 56.75 117 ASP A O 1
ATOM 851 N N . HIS A 1 118 ? 34.205 7.138 -47.921 1.00 56.94 118 HIS A N 1
ATOM 852 C CA . HIS A 1 118 ? 33.483 6.962 -46.658 1.00 56.94 118 HIS A CA 1
ATOM 853 C C . HIS A 1 118 ? 32.660 5.671 -46.614 1.00 56.94 118 HIS A C 1
ATOM 855 O O . HIS A 1 118 ? 31.917 5.474 -45.663 1.00 56.94 118 HIS A O 1
ATOM 861 N N . GLN A 1 119 ? 32.681 4.814 -47.633 1.00 63.03 119 GLN A N 1
ATOM 862 C CA . GLN A 1 119 ? 31.925 3.561 -47.572 1.00 63.03 119 GLN A CA 1
ATOM 863 C C . GLN A 1 119 ? 32.631 2.534 -46.688 1.00 63.03 119 GLN A C 1
ATOM 865 O O . GLN A 1 119 ? 31.998 2.025 -45.767 1.00 63.03 119 GLN A O 1
ATOM 870 N N . ALA A 1 120 ? 33.934 2.318 -46.887 1.00 62.78 120 ALA A N 1
ATOM 871 C CA . ALA A 1 120 ? 34.704 1.365 -46.086 1.00 62.78 120 ALA A CA 1
ATOM 872 C C . ALA A 1 120 ? 34.766 1.789 -44.607 1.00 62.78 120 ALA A C 1
ATOM 874 O O . ALA A 1 120 ? 34.449 0.994 -43.725 1.00 62.78 120 ALA A O 1
ATOM 875 N N . ASP A 1 121 ? 35.030 3.072 -44.339 1.00 75.75 121 ASP A N 1
ATOM 876 C CA . ASP A 1 121 ? 35.062 3.605 -42.970 1.00 75.75 121 ASP A CA 1
ATOM 877 C C . ASP A 1 121 ? 33.684 3.542 -42.293 1.00 75.75 121 ASP A C 1
ATOM 879 O O . ASP A 1 121 ? 33.577 3.304 -41.092 1.00 75.75 121 ASP A O 1
ATOM 883 N N . ARG A 1 122 ? 32.588 3.729 -43.045 1.00 76.44 122 ARG A N 1
ATOM 884 C CA . ARG A 1 122 ? 31.229 3.618 -42.486 1.00 76.44 122 ARG A CA 1
ATOM 885 C C . ARG A 1 122 ? 30.832 2.177 -42.217 1.00 76.44 122 ARG A C 1
ATOM 887 O O . ARG A 1 122 ? 30.088 1.956 -41.266 1.00 76.44 122 ARG A O 1
ATOM 894 N N . GLU A 1 123 ? 31.292 1.226 -43.022 1.00 86.00 123 GLU A N 1
ATOM 895 C CA . GLU A 1 123 ? 31.071 -0.201 -42.783 1.00 86.00 123 GLU A CA 1
ATOM 896 C C . GLU A 1 123 ? 31.851 -0.683 -41.556 1.00 86.00 123 GLU A C 1
ATOM 898 O O . GLU A 1 123 ? 31.277 -1.370 -40.711 1.00 86.00 123 GLU A O 1
ATOM 903 N N . GLU A 1 124 ? 33.101 -0.248 -41.384 1.00 86.50 124 GLU A N 1
ATOM 904 C CA . GLU A 1 124 ? 33.897 -0.544 -40.187 1.00 86.50 124 GLU A CA 1
ATOM 905 C C . GLU A 1 124 ? 33.288 0.093 -38.926 1.00 86.50 124 GLU A C 1
ATOM 907 O O . GLU A 1 124 ? 33.110 -0.570 -37.897 1.00 86.50 124 GLU A O 1
ATOM 912 N N . VAL A 1 125 ? 32.868 1.359 -39.009 1.00 88.06 125 VAL A N 1
ATOM 913 C CA . VAL A 1 125 ? 32.165 2.043 -37.911 1.00 88.06 125 VAL A CA 1
ATOM 914 C C . VAL A 1 125 ? 30.813 1.382 -37.609 1.00 88.06 125 VAL A C 1
ATOM 916 O O . VAL A 1 125 ? 30.422 1.269 -36.449 1.00 88.06 125 VAL A O 1
ATOM 919 N N . ALA A 1 126 ? 30.086 0.908 -38.622 1.00 91.25 126 ALA A N 1
ATOM 920 C CA . ALA A 1 126 ? 28.827 0.196 -38.415 1.00 91.25 126 ALA A CA 1
ATOM 921 C C . ALA A 1 126 ? 29.045 -1.178 -37.766 1.00 91.25 126 ALA A C 1
ATOM 923 O O . ALA A 1 126 ? 28.286 -1.548 -36.870 1.00 91.25 126 ALA A O 1
ATOM 924 N N . ALA A 1 127 ? 30.082 -1.913 -38.177 1.00 93.94 127 ALA A N 1
ATOM 925 C CA . ALA A 1 127 ? 30.431 -3.209 -37.603 1.00 93.94 127 ALA A CA 1
ATOM 926 C C . ALA A 1 127 ? 30.854 -3.077 -36.134 1.00 93.94 127 ALA A C 1
ATOM 928 O O . ALA A 1 127 ? 30.338 -3.793 -35.274 1.00 93.94 127 ALA A O 1
ATOM 929 N N . THR A 1 128 ? 31.716 -2.105 -35.828 1.00 94.06 128 THR A N 1
ATOM 930 C CA . THR A 1 128 ? 32.134 -1.810 -34.448 1.00 94.06 128 THR A CA 1
ATOM 931 C C . THR A 1 128 ? 30.960 -1.346 -33.585 1.00 94.06 128 THR A C 1
ATOM 933 O O . THR A 1 128 ? 30.807 -1.805 -32.453 1.00 94.06 128 THR A O 1
ATOM 936 N N . LEU A 1 129 ? 30.065 -0.503 -34.111 1.00 95.75 129 LEU A N 1
ATOM 937 C CA . LEU A 1 129 ? 28.853 -0.099 -33.395 1.00 95.75 129 LEU A CA 1
ATOM 938 C C . LEU A 1 129 ? 27.913 -1.286 -33.135 1.00 95.75 129 LEU A C 1
ATOM 940 O O . LEU A 1 129 ? 27.364 -1.398 -32.038 1.00 95.75 129 LEU A O 1
ATOM 944 N N . ALA A 1 130 ? 27.736 -2.177 -34.112 1.00 96.44 130 ALA A N 1
ATOM 945 C CA . ALA A 1 130 ? 26.909 -3.372 -33.962 1.00 96.44 130 ALA A CA 1
ATOM 946 C C . ALA A 1 130 ? 27.465 -4.316 -32.884 1.00 96.44 130 ALA A C 1
ATOM 948 O O . ALA A 1 130 ? 26.699 -4.819 -32.061 1.00 96.44 130 ALA A O 1
ATOM 949 N N . GLU A 1 131 ? 28.787 -4.503 -32.832 1.00 97.00 131 GLU A N 1
ATOM 950 C CA . GLU A 1 131 ? 29.447 -5.277 -31.776 1.00 97.00 131 GLU A CA 1
ATOM 951 C C . GLU A 1 131 ? 29.237 -4.643 -30.392 1.00 97.00 131 GLU A C 1
ATOM 953 O O . GLU A 1 131 ? 28.873 -5.329 -29.433 1.00 97.00 131 GLU A O 1
ATOM 958 N N . MET A 1 132 ? 29.399 -3.322 -30.288 1.00 96.31 132 MET A N 1
ATOM 959 C CA . MET A 1 132 ? 29.201 -2.590 -29.035 1.00 96.31 132 MET A CA 1
ATOM 960 C C . MET A 1 132 ? 27.757 -2.685 -28.531 1.00 96.31 132 MET A C 1
ATOM 962 O O . MET A 1 132 ? 27.540 -2.897 -27.336 1.00 96.31 132 MET A O 1
ATOM 966 N N . LEU A 1 133 ? 26.772 -2.575 -29.427 1.00 97.44 133 LEU A N 1
ATOM 967 C CA . LEU A 1 133 ? 25.357 -2.739 -29.087 1.00 97.44 133 LEU A CA 1
ATOM 968 C C . LEU A 1 133 ? 25.045 -4.177 -28.662 1.00 97.44 133 LEU A C 1
ATOM 970 O O . LEU A 1 133 ? 24.409 -4.373 -27.629 1.00 97.44 133 LEU A O 1
ATOM 974 N N . ALA A 1 134 ? 25.568 -5.178 -29.373 1.00 97.56 134 ALA A N 1
ATOM 975 C CA . ALA A 1 134 ? 25.399 -6.578 -28.990 1.00 97.56 134 ALA A CA 1
ATOM 976 C C . ALA A 1 134 ? 25.989 -6.859 -27.598 1.00 97.56 134 ALA A C 1
ATOM 978 O O . ALA A 1 134 ? 25.359 -7.512 -26.763 1.00 97.56 134 ALA A O 1
ATOM 979 N N . ARG A 1 135 ? 27.174 -6.313 -27.300 1.00 97.25 135 ARG A N 1
ATOM 980 C CA . ARG A 1 135 ? 27.786 -6.411 -25.969 1.00 97.25 135 ARG A CA 1
ATOM 981 C C . ARG A 1 135 ? 26.947 -5.714 -24.900 1.00 97.25 135 ARG A C 1
ATOM 983 O O . ARG A 1 135 ? 26.806 -6.241 -23.798 1.00 97.25 135 ARG A O 1
ATOM 990 N N . HIS A 1 136 ? 26.401 -4.544 -25.210 1.00 97.88 136 HIS A N 1
ATOM 991 C CA . HIS A 1 136 ? 25.527 -3.815 -24.301 1.00 97.88 136 HIS A CA 1
ATOM 992 C C . HIS A 1 136 ? 24.244 -4.600 -23.994 1.00 97.88 136 HIS A C 1
ATOM 994 O O . HIS A 1 136 ? 23.849 -4.687 -22.832 1.00 97.88 136 HIS A O 1
ATOM 1000 N N . ASP A 1 137 ? 23.629 -5.224 -24.997 1.00 97.94 137 ASP A N 1
ATOM 1001 C CA . ASP A 1 137 ? 22.417 -6.026 -24.815 1.00 97.94 137 ASP A CA 1
ATOM 1002 C C . ASP A 1 137 ? 22.675 -7.257 -23.939 1.00 97.94 137 ASP A C 1
ATOM 1004 O O . ASP A 1 137 ? 21.871 -7.566 -23.057 1.00 97.94 137 ASP A O 1
ATOM 1008 N N . LEU A 1 138 ? 23.831 -7.908 -24.101 1.00 97.62 138 LEU A N 1
ATOM 1009 C CA . LEU A 1 138 ? 24.256 -9.001 -23.222 1.00 97.62 138 LEU A CA 1
ATOM 1010 C C . LEU A 1 138 ? 24.449 -8.532 -21.774 1.00 97.62 138 LEU A C 1
ATOM 1012 O O . LEU A 1 138 ? 23.945 -9.172 -20.850 1.00 97.62 138 LEU A O 1
ATOM 1016 N N . LEU A 1 139 ? 25.131 -7.401 -21.567 1.00 97.56 139 LEU A N 1
ATOM 1017 C CA . LEU A 1 139 ? 25.319 -6.820 -20.233 1.00 97.56 139 LEU A CA 1
ATOM 1018 C C . LEU A 1 139 ? 23.982 -6.439 -19.592 1.00 97.56 139 LEU A C 1
ATOM 1020 O O . LEU A 1 139 ? 23.778 -6.667 -18.399 1.00 97.56 139 LEU A O 1
ATOM 1024 N N . ARG A 1 140 ? 23.053 -5.889 -20.379 1.00 97.25 140 ARG A N 1
ATOM 1025 C CA . ARG A 1 140 ? 21.712 -5.542 -19.911 1.00 97.25 140 ARG A CA 1
ATOM 1026 C C . ARG A 1 140 ? 20.934 -6.786 -19.494 1.00 97.25 140 ARG A C 1
ATOM 1028 O O . ARG A 1 140 ? 20.393 -6.810 -18.394 1.00 97.25 140 ARG A O 1
ATOM 1035 N N . ALA A 1 141 ? 20.947 -7.833 -20.316 1.00 97.69 141 ALA A N 1
ATOM 1036 C CA . ALA A 1 141 ? 20.300 -9.100 -19.990 1.00 97.69 141 ALA A CA 1
ATOM 1037 C C . ALA A 1 141 ? 20.891 -9.739 -18.721 1.00 97.69 141 ALA A C 1
ATOM 1039 O O . ALA A 1 141 ? 20.153 -10.268 -17.888 1.00 97.69 141 ALA A O 1
ATOM 1040 N N . GLU A 1 142 ? 22.210 -9.661 -18.532 1.00 97.69 142 GLU A N 1
ATOM 1041 C CA . GLU A 1 142 ? 22.859 -10.149 -17.315 1.00 97.69 142 GLU A CA 1
ATOM 1042 C C . GLU A 1 142 ? 22.441 -9.344 -16.073 1.00 97.69 142 GLU A C 1
ATOM 1044 O O . GLU A 1 142 ? 22.135 -9.928 -15.027 1.00 97.69 142 GLU A O 1
ATOM 1049 N N . LEU A 1 143 ? 22.399 -8.012 -16.176 1.00 97.75 143 LEU A N 1
ATOM 1050 C CA . LEU A 1 143 ? 21.918 -7.140 -15.103 1.00 97.75 143 LEU A CA 1
ATOM 1051 C C . LEU A 1 143 ? 20.454 -7.425 -14.760 1.00 97.75 143 LEU A C 1
ATOM 1053 O O . LEU A 1 143 ? 20.120 -7.516 -13.577 1.00 97.75 143 LEU A O 1
ATOM 1057 N N . ASP A 1 144 ? 19.602 -7.635 -15.760 1.00 97.12 144 ASP A N 1
ATOM 1058 C CA . ASP A 1 144 ? 18.196 -7.983 -15.557 1.00 97.12 144 ASP A CA 1
ATOM 1059 C C . ASP A 1 144 ? 18.070 -9.329 -14.827 1.00 97.12 144 ASP A C 1
ATOM 1061 O O . ASP A 1 144 ? 17.358 -9.434 -13.826 1.00 97.12 144 ASP A O 1
ATOM 1065 N N . GLN A 1 145 ? 18.835 -10.349 -15.230 1.00 96.81 145 GLN A N 1
ATOM 1066 C CA . GLN A 1 145 ? 18.853 -11.644 -14.539 1.00 96.81 145 GLN A CA 1
ATOM 1067 C C . GLN A 1 145 ? 19.380 -11.555 -13.104 1.00 96.81 145 GLN A C 1
ATOM 1069 O O . GLN A 1 145 ? 18.893 -12.259 -12.215 1.00 96.81 145 GLN A O 1
ATOM 1074 N N . ARG A 1 146 ? 20.396 -10.725 -12.848 1.00 96.94 146 ARG A N 1
ATOM 1075 C CA . ARG A 1 146 ? 20.874 -10.465 -11.482 1.00 96.94 146 ARG A CA 1
ATOM 1076 C C . ARG A 1 146 ? 19.774 -9.788 -10.669 1.00 96.94 146 ARG A C 1
ATOM 1078 O O . ARG A 1 146 ? 19.439 -10.289 -9.603 1.00 96.94 146 ARG A O 1
ATOM 1085 N N . THR A 1 147 ? 19.166 -8.729 -11.194 1.00 96.75 147 THR A N 1
ATOM 1086 C CA . THR A 1 147 ? 18.081 -7.991 -10.528 1.00 96.75 147 THR A CA 1
ATOM 1087 C C . THR A 1 147 ? 16.909 -8.903 -10.177 1.00 96.75 147 THR A C 1
ATOM 1089 O O . THR A 1 147 ? 16.435 -8.885 -9.045 1.00 96.75 147 THR A O 1
ATOM 1092 N N . LEU A 1 148 ? 16.477 -9.758 -11.107 1.00 97.06 148 LEU A N 1
ATOM 1093 C CA . LEU A 1 148 ? 15.389 -10.706 -10.865 1.00 97.06 148 LEU A CA 1
ATOM 1094 C C . LEU A 1 148 ? 15.731 -11.727 -9.772 1.00 97.06 148 LEU A C 1
ATOM 1096 O O . LEU A 1 148 ? 14.876 -12.029 -8.943 1.00 97.06 148 LEU A O 1
ATOM 1100 N N . ARG A 1 149 ? 16.974 -12.226 -9.727 1.00 96.69 149 ARG A N 1
ATOM 1101 C CA . ARG A 1 149 ? 17.429 -13.111 -8.641 1.00 96.69 149 ARG A CA 1
ATOM 1102 C C . ARG A 1 149 ? 17.411 -12.405 -7.290 1.00 96.69 149 ARG A C 1
ATOM 1104 O O . ARG A 1 149 ? 16.825 -12.931 -6.353 1.00 96.69 149 ARG A O 1
ATOM 1111 N N . TRP A 1 150 ? 17.963 -11.194 -7.219 1.00 95.81 150 TRP A N 1
ATOM 1112 C CA . TRP A 1 150 ? 17.933 -10.372 -6.007 1.00 95.81 150 TRP A CA 1
ATOM 1113 C C . TRP A 1 150 ? 16.502 -10.105 -5.524 1.00 95.81 150 TRP A C 1
ATOM 1115 O O . TRP A 1 150 ? 16.228 -10.222 -4.332 1.00 95.81 150 TRP A O 1
ATOM 1125 N N . LEU A 1 151 ? 15.571 -9.793 -6.432 1.00 96.62 151 LEU A N 1
ATOM 1126 C CA . LEU A 1 151 ? 14.159 -9.598 -6.090 1.00 96.62 151 LEU A CA 1
ATOM 1127 C C . LEU A 1 151 ? 13.511 -10.882 -5.559 1.00 96.62 151 LEU A C 1
ATOM 1129 O O . LEU A 1 151 ? 12.795 -10.827 -4.562 1.00 96.62 151 LEU A O 1
ATOM 1133 N N . ALA A 1 152 ? 13.780 -12.031 -6.181 1.00 95.75 152 ALA A N 1
ATOM 1134 C CA . ALA A 1 152 ? 13.251 -13.316 -5.731 1.00 95.75 152 ALA A CA 1
ATOM 1135 C C . ALA A 1 152 ? 13.793 -13.714 -4.346 1.00 95.75 152 ALA A C 1
ATOM 1137 O O . ALA A 1 152 ? 13.036 -14.177 -3.492 1.00 95.75 152 ALA A O 1
ATOM 1138 N N . GLU A 1 153 ? 15.087 -13.497 -4.099 1.00 92.69 153 GLU A N 1
ATOM 1139 C CA . GLU A 1 153 ? 15.719 -13.725 -2.795 1.00 92.69 153 GLU A CA 1
ATOM 1140 C C . GLU A 1 153 ? 15.154 -12.783 -1.726 1.00 92.69 153 GLU A C 1
ATOM 1142 O O . GLU A 1 153 ? 14.803 -13.230 -0.633 1.00 92.69 153 GLU A O 1
ATOM 1147 N N . ALA A 1 154 ? 14.988 -11.497 -2.051 1.00 91.38 154 ALA A N 1
ATOM 1148 C CA . ALA A 1 154 ? 14.384 -10.517 -1.154 1.00 91.38 154 ALA A CA 1
ATOM 1149 C C . ALA A 1 154 ? 12.923 -10.861 -0.830 1.00 91.38 154 ALA A C 1
ATOM 1151 O O . ALA A 1 154 ? 12.514 -10.773 0.326 1.00 91.38 154 ALA A O 1
ATOM 1152 N N . GLU A 1 155 ? 12.136 -11.300 -1.815 1.00 89.75 155 GLU A N 1
ATOM 1153 C CA . GLU A 1 155 ? 10.756 -11.738 -1.596 1.00 89.75 155 GLU A CA 1
ATOM 1154 C C . GLU A 1 155 ? 10.698 -13.002 -0.728 1.00 89.75 155 GLU A C 1
ATOM 1156 O O . GLU A 1 155 ? 9.851 -13.102 0.163 1.00 89.75 155 GLU A O 1
ATOM 1161 N N . ALA A 1 156 ? 11.605 -13.958 -0.943 1.00 87.50 156 ALA A N 1
ATOM 1162 C CA . ALA A 1 156 ? 11.704 -15.158 -0.118 1.00 87.50 156 ALA A CA 1
ATOM 1163 C C . ALA A 1 156 ? 12.084 -14.814 1.332 1.00 87.50 156 ALA A C 1
ATOM 1165 O O . ALA A 1 156 ? 11.434 -15.294 2.263 1.00 87.50 156 ALA A O 1
ATOM 1166 N N . ALA A 1 157 ? 13.070 -13.935 1.527 1.00 84.75 157 ALA A N 1
ATOM 1167 C CA . ALA A 1 157 ? 13.472 -13.442 2.842 1.00 84.75 157 ALA A CA 1
ATOM 1168 C C . ALA A 1 157 ? 12.335 -12.670 3.529 1.00 84.75 157 ALA A C 1
ATOM 1170 O O . ALA A 1 157 ? 12.049 -12.902 4.703 1.00 84.75 157 ALA A O 1
ATOM 1171 N N . TYR A 1 158 ? 11.624 -11.819 2.787 1.00 83.06 158 TYR A N 1
ATOM 1172 C CA . TYR A 1 158 ? 10.446 -11.112 3.280 1.00 83.06 158 TYR A CA 1
ATOM 1173 C C . TYR A 1 158 ? 9.349 -12.095 3.707 1.00 83.06 158 TYR A C 1
ATOM 1175 O O . TYR A 1 158 ? 8.845 -12.009 4.823 1.00 83.06 158 TYR A O 1
ATOM 1183 N N . LYS A 1 159 ? 9.014 -13.089 2.878 1.00 80.94 159 LYS A N 1
ATOM 1184 C CA . LYS A 1 159 ? 8.017 -14.122 3.213 1.00 80.94 159 LYS A CA 1
ATOM 1185 C C . LYS A 1 159 ? 8.421 -14.996 4.403 1.00 80.94 159 LYS A C 1
ATOM 1187 O O . LYS A 1 159 ? 7.538 -15.515 5.081 1.00 80.94 159 LYS A O 1
ATOM 1192 N N . ALA A 1 160 ? 9.718 -15.190 4.636 1.00 79.50 160 ALA A N 1
ATOM 1193 C CA . ALA A 1 160 ? 10.227 -15.933 5.786 1.00 79.50 160 ALA A CA 1
ATOM 1194 C C . ALA A 1 160 ? 10.229 -15.092 7.075 1.00 79.50 160 ALA A C 1
ATOM 1196 O O . ALA A 1 160 ? 9.926 -15.616 8.143 1.00 79.50 160 ALA A O 1
ATOM 1197 N N . GLY A 1 161 ? 10.557 -13.799 6.980 1.00 78.06 161 GLY A N 1
ATOM 1198 C CA . GLY A 1 161 ? 10.679 -12.900 8.131 1.00 78.06 161 GLY A CA 1
ATOM 1199 C C . GLY A 1 161 ? 9.393 -12.175 8.531 1.00 78.06 161 GLY A C 1
ATOM 1200 O O . GLY A 1 161 ? 9.297 -11.686 9.655 1.00 78.06 161 GLY A O 1
ATOM 1201 N N . THR A 1 162 ? 8.401 -12.088 7.641 1.00 77.19 162 THR A N 1
ATOM 1202 C CA . THR A 1 162 ? 7.170 -11.336 7.915 1.00 77.19 162 THR A CA 1
ATOM 1203 C C . THR A 1 162 ? 6.097 -12.259 8.487 1.00 77.19 162 THR A C 1
ATOM 1205 O O . THR A 1 162 ? 5.716 -13.231 7.828 1.00 77.19 162 THR A O 1
ATOM 1208 N N . PRO A 1 163 ? 5.560 -11.967 9.683 1.00 77.38 163 PRO A N 1
ATOM 1209 C CA . PRO A 1 163 ? 4.461 -12.744 10.226 1.00 77.38 163 PRO A CA 1
ATOM 1210 C C . PRO A 1 163 ? 3.197 -12.559 9.377 1.00 77.38 163 PRO A C 1
ATOM 1212 O O . PRO A 1 163 ? 2.880 -11.459 8.919 1.00 77.38 163 PRO A O 1
ATOM 1215 N N . HIS A 1 164 ? 2.438 -13.634 9.189 1.00 79.88 164 HIS A N 1
ATOM 1216 C CA . HIS A 1 164 ? 1.131 -13.582 8.549 1.00 79.88 164 HIS A CA 1
ATOM 1217 C C . HIS A 1 164 ? 0.121 -12.926 9.500 1.00 79.88 164 HIS A C 1
ATOM 1219 O O . HIS A 1 164 ? -0.126 -13.438 10.586 1.00 79.88 164 HIS A O 1
ATOM 1225 N N . VAL A 1 165 ? -0.467 -11.787 9.133 1.00 82.88 165 VAL A N 1
ATOM 1226 C CA . VAL A 1 165 ? -1.420 -11.085 10.008 1.00 82.88 165 VAL A CA 1
ATOM 1227 C C . VAL A 1 165 ? -2.854 -11.388 9.581 1.00 82.88 165 VAL A C 1
ATOM 1229 O O . VAL A 1 165 ? -3.262 -11.033 8.476 1.00 82.88 165 VAL A O 1
ATOM 1232 N N . MET A 1 166 ? -3.639 -11.994 10.472 1.00 77.94 166 MET A N 1
ATOM 1233 C CA . MET A 1 166 ? -5.075 -12.215 10.282 1.00 77.94 166 MET A CA 1
ATOM 1234 C C . MET A 1 166 ? -5.885 -11.354 11.249 1.00 77.94 166 MET A C 1
ATOM 1236 O O . MET A 1 166 ? -5.663 -11.374 12.459 1.00 77.94 166 MET A O 1
ATOM 1240 N N . VAL A 1 167 ? -6.872 -10.623 10.732 1.00 82.44 167 VAL A N 1
ATOM 1241 C CA . VAL A 1 167 ? -7.767 -9.793 11.550 1.00 82.44 167 VAL A CA 1
ATOM 1242 C C . VAL A 1 167 ? -9.159 -10.412 11.570 1.00 82.44 167 VAL A C 1
ATOM 1244 O O . VAL A 1 167 ? -9.848 -10.447 10.549 1.00 82.44 167 VAL A O 1
ATOM 1247 N N . LEU A 1 168 ? -9.591 -10.886 12.739 1.00 75.94 168 LEU A N 1
ATOM 1248 C CA . LEU A 1 168 ? -10.925 -11.453 12.931 1.00 75.94 168 LEU A CA 1
ATOM 1249 C C . LEU A 1 168 ? -11.916 -10.364 13.358 1.00 75.94 168 LEU A C 1
ATOM 1251 O O . LEU A 1 168 ? -11.708 -9.662 14.349 1.00 75.94 168 LEU A O 1
ATOM 1255 N N . LYS A 1 169 ? -13.032 -10.256 12.625 1.00 65.56 169 LYS A N 1
ATOM 1256 C CA . LYS A 1 169 ? -14.157 -9.353 12.932 1.00 65.56 169 LYS A CA 1
ATOM 1257 C C . LYS A 1 169 ? -15.126 -10.010 13.928 1.00 65.56 169 LYS A C 1
ATOM 1259 O O . LYS A 1 169 ? -16.269 -10.324 13.580 1.00 65.56 169 LYS A O 1
ATOM 1264 N N . GLY A 1 170 ? -14.657 -10.219 15.157 1.00 64.00 170 GLY A N 1
ATOM 1265 C CA . GLY A 1 170 ? -15.414 -10.803 16.270 1.00 64.00 170 GLY A CA 1
ATOM 1266 C C . GLY A 1 170 ? -14.556 -11.736 17.123 1.00 64.00 170 GLY A C 1
ATOM 1267 O O . GLY A 1 170 ? -13.935 -12.655 16.595 1.00 64.00 170 GLY A O 1
ATOM 1268 N N . CYS A 1 171 ? -14.525 -11.507 18.438 1.00 67.50 171 CYS A N 1
ATOM 1269 C CA . CYS A 1 171 ? -13.767 -12.357 19.355 1.00 67.50 171 CYS A CA 1
ATOM 1270 C C . CYS A 1 171 ? -14.631 -13.554 19.737 1.00 67.50 171 CYS A C 1
ATOM 1272 O O . CYS A 1 171 ? -15.666 -13.395 20.380 1.00 67.50 171 CYS A O 1
ATOM 1274 N N . THR A 1 172 ? -14.226 -14.753 19.330 1.00 65.00 172 THR A N 1
ATOM 1275 C CA . THR A 1 172 ? -14.796 -15.997 19.858 1.00 65.00 172 THR A CA 1
ATOM 1276 C C . THR A 1 172 ? -14.171 -16.306 21.218 1.00 65.00 172 THR A C 1
ATOM 1278 O O . THR A 1 172 ? -13.033 -15.914 21.470 1.00 65.00 172 THR A O 1
ATOM 1281 N N . SER A 1 173 ? -14.853 -17.066 22.079 1.00 62.28 173 SER A N 1
ATOM 1282 C CA . SER A 1 173 ? -14.321 -17.494 23.390 1.00 62.28 173 SER A CA 1
ATOM 1283 C C . SER A 1 173 ? -12.996 -18.267 23.306 1.00 62.28 173 SER A C 1
ATOM 1285 O O . SER A 1 173 ? -12.249 -18.299 24.278 1.00 62.28 173 SER A O 1
ATOM 1287 N N . ALA A 1 174 ? -12.670 -18.829 22.137 1.00 65.94 174 ALA A N 1
ATOM 1288 C CA . ALA A 1 174 ? -11.370 -19.431 21.849 1.00 65.94 174 ALA A CA 1
ATOM 1289 C C . ALA A 1 174 ? -10.194 -18.428 21.883 1.00 65.94 174 ALA A C 1
ATOM 1291 O O . ALA A 1 174 ? -9.050 -18.844 22.038 1.00 65.94 174 ALA A O 1
ATOM 1292 N N . PHE A 1 175 ? -10.450 -17.116 21.768 1.00 65.25 175 PHE A N 1
ATOM 1293 C CA . PHE A 1 175 ? -9.416 -16.080 21.675 1.00 65.25 175 PHE A CA 1
ATOM 1294 C C . PHE A 1 175 ? -9.716 -14.896 22.609 1.00 65.25 175 PHE A C 1
ATOM 1296 O O . PHE A 1 175 ? -10.275 -13.887 22.179 1.00 65.25 175 PHE A O 1
ATOM 1303 N N . PRO A 1 176 ? -9.345 -14.999 23.899 1.00 59.75 176 PRO A N 1
ATOM 1304 C CA . PRO A 1 176 ? -9.659 -13.975 24.897 1.00 59.75 176 PRO A CA 1
ATOM 1305 C C . PRO A 1 176 ? -8.793 -12.706 24.790 1.00 59.75 176 PRO A C 1
ATOM 1307 O O . PRO A 1 176 ? -9.188 -11.653 25.286 1.00 59.75 176 PRO A O 1
ATOM 1310 N N . ALA A 1 177 ? -7.616 -12.777 24.157 1.00 62.50 177 ALA A N 1
ATOM 1311 C CA . ALA A 1 177 ? -6.710 -11.637 24.004 1.00 62.50 177 ALA A CA 1
ATOM 1312 C C . ALA A 1 177 ? -6.949 -10.854 22.697 1.00 62.50 177 ALA A C 1
ATOM 1314 O O . ALA A 1 177 ? -7.244 -11.434 21.654 1.00 62.50 177 ALA A O 1
ATOM 1315 N N . LYS A 1 178 ? -6.763 -9.523 22.750 1.00 66.75 178 LYS A N 1
ATOM 1316 C CA . LYS A 1 178 ? -6.915 -8.599 21.603 1.00 66.75 178 LYS A CA 1
ATOM 1317 C C . LYS A 1 178 ? -5.950 -8.908 20.449 1.00 66.75 178 LYS A C 1
ATOM 1319 O O . LYS A 1 178 ? -6.271 -8.627 19.300 1.00 66.75 178 LYS A O 1
ATOM 1324 N N . ALA A 1 179 ? -4.799 -9.504 20.751 1.00 74.50 179 ALA A N 1
ATOM 1325 C CA . ALA A 1 179 ? -3.870 -10.050 19.772 1.00 74.50 179 ALA A CA 1
ATOM 1326 C C . ALA A 1 179 ? -3.173 -11.288 20.352 1.00 74.50 179 ALA A C 1
ATOM 1328 O O . ALA A 1 179 ? -2.818 -11.296 21.532 1.00 74.50 179 ALA A O 1
ATOM 1329 N N . GLN A 1 180 ? -2.985 -12.321 19.534 1.00 76.62 180 GLN A N 1
ATOM 1330 C CA . GLN A 1 180 ? -2.191 -13.506 19.861 1.00 76.62 180 GLN A CA 1
ATOM 1331 C C . GLN A 1 180 ? -1.313 -13.864 18.669 1.00 76.62 180 GLN A C 1
ATOM 1333 O O . GLN A 1 180 ? -1.772 -13.826 17.530 1.00 76.62 180 GLN A O 1
ATOM 1338 N N . ALA A 1 181 ? -0.061 -14.217 18.934 1.00 79.44 181 ALA A N 1
ATOM 1339 C CA . ALA A 1 181 ? 0.836 -14.772 17.934 1.00 79.44 181 ALA A CA 1
ATOM 1340 C C . ALA A 1 181 ? 0.920 -16.285 18.138 1.00 79.44 181 ALA A C 1
ATOM 1342 O O . ALA A 1 181 ? 1.126 -16.746 19.261 1.00 79.44 181 ALA A O 1
ATOM 1343 N N . PHE A 1 182 ? 0.767 -17.048 17.063 1.00 77.88 182 PHE A N 1
ATOM 1344 C CA . PHE A 1 182 ? 0.990 -18.489 17.058 1.00 77.88 182 PHE A CA 1
ATOM 1345 C C . PHE A 1 182 ? 1.881 -18.868 15.886 1.00 77.88 182 PHE A C 1
ATOM 1347 O O . PHE A 1 182 ? 1.783 -18.302 14.802 1.00 77.88 182 PHE A O 1
ATOM 1354 N N . THR A 1 183 ? 2.756 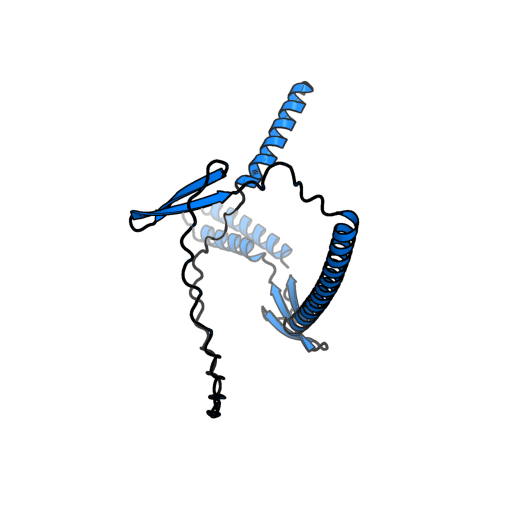-19.839 16.100 1.00 82.31 183 THR A N 1
ATOM 1355 C CA . THR A 1 183 ? 3.554 -20.423 15.023 1.00 82.31 183 THR A CA 1
ATOM 1356 C C . THR A 1 183 ? 2.743 -21.560 14.415 1.00 82.31 183 THR A C 1
ATOM 1358 O O . THR A 1 183 ? 2.409 -22.512 15.118 1.00 82.31 183 THR A O 1
ATOM 1361 N N . GLY A 1 184 ? 2.368 -21.434 13.141 1.00 74.19 184 GLY A N 1
ATOM 1362 C CA . GLY A 1 184 ? 1.689 -22.507 12.412 1.00 74.19 184 GLY A CA 1
ATOM 1363 C C . GLY A 1 184 ? 2.633 -23.676 12.119 1.00 74.19 184 GLY A C 1
ATOM 1364 O O . GLY A 1 184 ? 3.852 -23.527 12.209 1.00 74.19 184 GLY A O 1
ATOM 1365 N N . GLU A 1 185 ? 2.080 -24.825 11.722 1.00 75.06 185 GLU A N 1
ATOM 1366 C CA . GLU A 1 185 ? 2.863 -26.011 11.324 1.00 75.06 185 GLU A CA 1
ATOM 1367 C C . GLU A 1 185 ? 3.857 -25.704 10.187 1.00 75.06 185 GLU A C 1
ATOM 1369 O O . GLU A 1 185 ? 4.938 -26.282 10.131 1.00 75.06 185 GLU A O 1
ATOM 1374 N N . ASP A 1 186 ? 3.551 -24.699 9.362 1.00 69.88 186 ASP A N 1
ATOM 1375 C CA . ASP A 1 186 ? 4.401 -24.191 8.278 1.00 69.88 186 ASP A CA 1
ATOM 1376 C C . ASP A 1 186 ? 5.643 -23.408 8.765 1.00 69.88 186 ASP A C 1
ATOM 1378 O O . ASP A 1 186 ? 6.341 -22.784 7.964 1.00 69.88 186 ASP A O 1
ATOM 1382 N N . GLY A 1 187 ? 5.883 -23.334 10.081 1.00 73.25 187 GLY A N 1
ATOM 1383 C CA . GLY A 1 187 ? 6.954 -22.538 10.695 1.00 73.25 187 GLY A CA 1
ATOM 1384 C C . GLY A 1 187 ? 6.732 -21.020 10.626 1.00 73.25 187 GLY A C 1
ATOM 1385 O O . GLY A 1 187 ? 7.542 -20.247 11.135 1.00 73.25 187 GLY A O 1
ATOM 1386 N N . ARG A 1 188 ? 5.624 -20.574 10.023 1.00 75.38 188 ARG A N 1
ATOM 1387 C CA . ARG A 1 188 ? 5.259 -19.159 9.891 1.00 75.38 188 ARG A CA 1
ATOM 1388 C C . ARG A 1 188 ? 4.581 -18.654 11.159 1.00 75.38 188 ARG A C 1
ATOM 1390 O O . ARG A 1 188 ? 3.589 -19.225 11.616 1.00 75.38 188 ARG A O 1
ATOM 1397 N N . GLN A 1 189 ? 5.072 -17.537 11.690 1.00 79.94 189 GLN A N 1
ATOM 1398 C CA . GLN A 1 189 ? 4.360 -16.807 12.734 1.00 79.94 189 GLN A CA 1
ATOM 1399 C C . GLN A 1 189 ? 3.095 -16.192 12.142 1.00 79.94 189 GLN A C 1
ATOM 1401 O O . GLN A 1 189 ? 3.161 -15.413 11.197 1.00 79.94 189 GLN A O 1
ATOM 1406 N N . THR A 1 190 ? 1.944 -16.535 12.700 1.00 81.94 190 THR A N 1
ATOM 1407 C CA . THR A 1 190 ? 0.666 -15.912 12.387 1.00 81.94 190 THR A CA 1
ATOM 1408 C C . THR A 1 190 ? 0.240 -15.057 13.571 1.00 81.94 190 THR A C 1
ATOM 1410 O O . THR A 1 190 ? 0.059 -15.553 14.682 1.00 81.94 190 THR A O 1
ATOM 1413 N N . ILE A 1 191 ? 0.098 -13.756 13.344 1.00 84.06 191 ILE A N 1
ATOM 1414 C CA . ILE A 1 191 ? -0.434 -12.817 14.325 1.00 84.06 191 ILE A CA 1
ATOM 1415 C C . ILE A 1 191 ? -1.919 -12.684 14.051 1.00 84.06 191 ILE A C 1
ATOM 1417 O O . ILE A 1 191 ? -2.336 -12.190 13.005 1.00 84.06 191 ILE A O 1
ATOM 1421 N N . MET A 1 192 ? -2.728 -13.097 15.010 1.00 79.75 192 MET A N 1
ATOM 1422 C CA . MET A 1 192 ? -4.163 -12.955 14.932 1.00 79.75 192 MET A CA 1
ATOM 1423 C C . MET A 1 192 ? -4.628 -11.847 15.858 1.00 79.75 192 MET A C 1
ATOM 1425 O O . MET A 1 192 ? -4.443 -11.902 17.074 1.00 79.75 192 MET A O 1
ATOM 1429 N N . ILE A 1 193 ? -5.240 -10.832 15.265 1.00 84.31 193 ILE A N 1
ATOM 1430 C CA . ILE A 1 193 ? -5.761 -9.671 15.973 1.00 84.31 193 ILE A CA 1
ATOM 1431 C C . ILE A 1 193 ? -7.272 -9.817 16.026 1.00 84.31 193 ILE A C 1
ATOM 1433 O O . ILE A 1 193 ? -7.940 -9.854 14.987 1.00 84.31 193 ILE A O 1
ATOM 1437 N N . CYS A 1 194 ? -7.821 -9.881 17.237 1.00 78.75 194 CYS A N 1
ATOM 1438 C CA . CYS A 1 194 ? -9.253 -9.741 17.394 1.00 78.75 194 CYS A CA 1
ATOM 1439 C C . CYS A 1 194 ? -9.611 -8.258 17.415 1.00 78.75 194 CYS A C 1
ATOM 1441 O O . CYS A 1 194 ? -9.328 -7.546 18.383 1.00 78.75 194 CYS A O 1
ATOM 1443 N N . GLN A 1 195 ? -10.292 -7.800 16.368 1.00 71.25 195 GLN A N 1
ATOM 1444 C CA . GLN A 1 195 ? -11.002 -6.536 16.441 1.00 71.25 195 GLN A CA 1
ATOM 1445 C C . GLN A 1 195 ? -12.381 -6.812 17.043 1.00 71.25 195 GLN A C 1
ATOM 1447 O O . GLN A 1 195 ? -13.199 -7.484 16.399 1.00 71.25 195 GLN A O 1
ATOM 1452 N N . PRO A 1 196 ? -12.683 -6.309 18.259 1.00 67.25 196 PRO A N 1
ATOM 1453 C CA . PRO A 1 196 ? -14.067 -6.279 18.690 1.00 67.25 196 PRO A CA 1
ATOM 1454 C C . PRO A 1 196 ? -14.835 -5.501 17.623 1.00 67.25 196 PRO A C 1
ATOM 1456 O O . PRO A 1 196 ? -14.362 -4.469 17.136 1.00 67.25 196 PRO A O 1
ATOM 1459 N N . ARG A 1 197 ? -16.008 -6.002 17.218 1.00 60.94 197 ARG A N 1
ATOM 1460 C CA . ARG A 1 197 ? -16.900 -5.184 16.394 1.00 60.94 197 ARG A CA 1
ATOM 1461 C C . ARG A 1 197 ? -17.051 -3.855 17.142 1.00 60.94 197 ARG A C 1
ATOM 1463 O O . ARG A 1 197 ? -17.212 -3.857 18.362 1.00 60.94 197 ARG A O 1
ATOM 1470 N N . ILE A 1 198 ? -17.018 -2.736 16.427 1.00 57.62 198 ILE A N 1
ATOM 1471 C CA . ILE A 1 198 ? -17.313 -1.418 16.997 1.00 57.62 198 ILE A CA 1
ATOM 1472 C C . ILE A 1 198 ? -18.815 -1.119 16.811 1.00 57.62 198 ILE A C 1
ATOM 1474 O O . ILE A 1 198 ? -19.174 -0.392 15.889 1.00 57.62 198 ILE A O 1
ATOM 1478 N N . PRO A 1 199 ? -19.721 -1.663 17.647 1.00 59.41 199 PRO A N 1
ATOM 1479 C CA . PRO A 1 199 ? -21.000 -1.014 17.918 1.00 59.41 199 PRO A CA 1
ATOM 1480 C C . PRO A 1 199 ? -20.982 -0.105 19.155 1.00 59.41 199 PRO A C 1
ATOM 1482 O O . PRO A 1 199 ? -21.909 0.672 19.383 1.00 59.41 199 PRO A O 1
ATOM 1485 N N . THR A 1 200 ? -19.931 -0.199 19.973 1.00 58.84 200 THR A N 1
ATOM 1486 C CA . THR A 1 200 ? -19.904 0.365 21.326 1.00 58.84 200 THR A CA 1
ATOM 1487 C C . THR A 1 200 ? -20.007 1.878 21.368 1.00 58.84 200 THR A C 1
ATOM 1489 O O . THR A 1 200 ? -20.658 2.370 22.277 1.00 58.84 200 THR A O 1
ATOM 1492 N N . THR A 1 201 ? -19.449 2.624 20.410 1.00 65.56 201 THR A N 1
ATOM 1493 C CA . THR A 1 201 ? -19.466 4.102 20.440 1.00 65.56 201 THR A CA 1
ATOM 1494 C C . THR A 1 201 ? -20.874 4.665 20.529 1.00 65.56 201 THR A C 1
ATOM 1496 O O . THR A 1 201 ? -21.138 5.612 21.262 1.00 65.56 201 THR A O 1
ATOM 1499 N N . ALA A 1 202 ? -21.806 4.049 19.819 1.00 76.62 202 ALA A N 1
ATOM 1500 C CA . ALA A 1 202 ? -23.132 4.600 19.679 1.00 76.62 202 ALA A CA 1
ATOM 1501 C C . ALA A 1 202 ? -24.135 3.971 20.673 1.00 76.62 202 ALA A C 1
ATOM 1503 O O . ALA A 1 202 ? -25.166 4.584 20.943 1.00 76.62 202 ALA A O 1
ATOM 1504 N N . ARG A 1 203 ? -23.831 2.817 21.293 1.00 83.88 203 ARG A N 1
ATOM 1505 C CA . ARG A 1 203 ? -24.485 2.395 22.551 1.00 83.88 203 ARG A CA 1
ATOM 1506 C C . ARG A 1 203 ? -24.010 3.250 23.729 1.00 83.88 203 ARG A C 1
ATOM 1508 O O . ARG A 1 203 ? -24.842 3.760 24.467 1.00 83.88 203 ARG A O 1
ATOM 1515 N N . LEU A 1 204 ? -22.697 3.458 23.851 1.00 86.06 204 LEU A N 1
ATOM 1516 C CA . LEU A 1 204 ? -22.087 4.306 24.881 1.00 86.06 204 LEU A CA 1
ATOM 1517 C C . LEU A 1 204 ? -22.646 5.727 24.832 1.00 86.06 204 LEU A C 1
ATOM 1519 O O . LEU A 1 204 ? -23.016 6.257 25.870 1.00 86.06 204 LEU A O 1
ATOM 1523 N N . GLY A 1 205 ? -22.790 6.311 23.638 1.00 89.31 205 GLY A N 1
ATOM 1524 C CA . GLY A 1 205 ? -23.404 7.633 23.490 1.00 89.31 205 GLY A CA 1
ATOM 1525 C C . GLY A 1 205 ? -24.849 7.700 24.002 1.00 89.31 205 GLY A C 1
ATOM 1526 O O . GLY A 1 205 ? -25.220 8.676 24.645 1.00 89.31 205 GLY A O 1
ATOM 1527 N N . LEU A 1 206 ? -25.658 6.655 23.781 1.00 91.88 206 LEU A N 1
ATOM 1528 C CA . LEU A 1 206 ? -27.034 6.595 24.297 1.00 91.88 206 LEU A CA 1
ATOM 1529 C C . LEU A 1 206 ? -27.075 6.395 25.818 1.00 91.88 206 LEU A C 1
ATOM 1531 O O . LEU A 1 206 ? -27.907 6.996 26.491 1.00 91.88 206 LEU A O 1
ATOM 1535 N N . GLU A 1 207 ? -26.176 5.576 26.367 1.00 92.06 207 GLU A N 1
ATOM 1536 C CA . GLU A 1 207 ? -26.055 5.366 27.816 1.00 92.06 207 GLU A CA 1
ATOM 1537 C C . GLU A 1 207 ? -25.588 6.631 28.539 1.00 92.06 207 GLU A C 1
ATOM 1539 O O . GLU A 1 207 ? -26.106 6.958 29.607 1.00 92.06 207 GLU A O 1
ATOM 1544 N N . GLN A 1 208 ? -24.663 7.376 27.933 1.00 93.62 208 GLN A N 1
ATOM 1545 C CA . GLN A 1 208 ? -24.214 8.659 28.454 1.00 93.62 208 GLN A CA 1
ATOM 1546 C C . GLN A 1 208 ? -25.330 9.709 28.391 1.00 93.62 208 GLN A C 1
ATOM 1548 O O . GLN A 1 208 ? -25.619 10.335 29.406 1.00 93.62 208 GLN A O 1
ATOM 1553 N N . ALA A 1 209 ? -26.030 9.833 27.257 1.00 94.25 209 ALA A N 1
ATOM 1554 C CA . ALA A 1 209 ? -27.177 10.736 27.133 1.00 94.25 209 ALA A CA 1
ATOM 1555 C C . ALA A 1 209 ? -28.278 10.415 28.159 1.00 94.25 209 ALA A C 1
ATOM 1557 O O . ALA A 1 209 ? -28.871 11.315 28.751 1.00 94.25 209 ALA A O 1
ATOM 1558 N N . ARG A 1 210 ? -28.523 9.125 28.427 1.00 95.94 210 ARG A N 1
ATOM 1559 C CA . ARG A 1 210 ? -29.441 8.684 29.484 1.00 95.94 210 ARG A CA 1
ATOM 1560 C C . ARG A 1 210 ? -28.980 9.150 30.865 1.00 95.94 210 ARG A C 1
ATOM 1562 O O . ARG A 1 210 ? -29.805 9.616 31.644 1.00 95.94 210 ARG A O 1
ATOM 1569 N N . ALA A 1 211 ? -27.693 9.005 31.180 1.00 96.06 211 ALA A N 1
ATOM 1570 C CA . ALA A 1 211 ? -27.139 9.432 32.463 1.00 96.06 211 ALA A CA 1
ATOM 1571 C C . ALA A 1 211 ? -27.224 10.956 32.650 1.00 96.06 211 ALA A C 1
ATOM 1573 O O . ALA A 1 211 ? -27.601 11.411 33.728 1.00 96.06 211 ALA A O 1
ATOM 1574 N N . GLU A 1 212 ? -26.944 11.729 31.599 1.00 96.25 212 GLU A N 1
ATOM 1575 C CA . GLU A 1 212 ? -27.047 13.193 31.607 1.00 96.25 212 GLU A CA 1
ATOM 1576 C C . GLU A 1 212 ? -28.498 13.650 31.817 1.00 96.25 212 GLU A C 1
ATOM 1578 O O . GLU A 1 212 ? -28.768 14.409 32.744 1.00 96.25 212 GLU A O 1
ATOM 1583 N N . ILE A 1 213 ? -29.455 13.109 31.053 1.00 95.44 213 ILE A N 1
ATOM 1584 C CA . ILE A 1 213 ? -30.887 13.444 31.190 1.00 95.44 213 ILE A CA 1
ATOM 1585 C C . ILE A 1 213 ? -31.448 13.015 32.550 1.00 95.44 213 ILE A C 1
ATOM 1587 O O . ILE A 1 213 ? -32.302 13.696 33.112 1.00 95.44 213 ILE A O 1
ATOM 1591 N N . ALA A 1 214 ? -30.986 11.887 33.096 1.00 94.75 214 ALA A N 1
ATOM 1592 C CA . ALA A 1 214 ? -31.403 11.440 34.422 1.00 94.75 214 ALA A CA 1
ATOM 1593 C C . ALA A 1 214 ? -30.890 12.363 35.540 1.00 94.75 214 ALA A C 1
ATOM 1595 O O . ALA A 1 214 ? -31.560 12.507 36.563 1.00 94.75 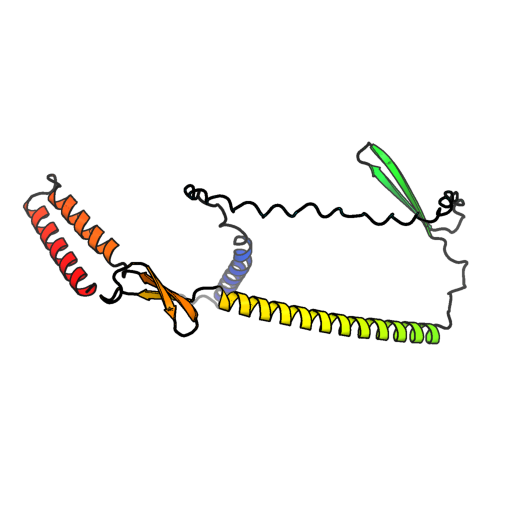214 ALA A O 1
ATOM 1596 N N . ALA A 1 215 ? -29.711 12.964 35.361 1.00 95.94 215 ALA A N 1
ATOM 1597 C CA . ALA A 1 215 ? -29.108 13.880 36.325 1.00 95.94 215 ALA A CA 1
ATOM 1598 C C . ALA A 1 215 ? -29.613 15.327 36.183 1.00 95.94 215 ALA A C 1
ATOM 1600 O O . ALA A 1 215 ? -29.553 16.087 37.153 1.00 95.94 215 ALA A O 1
ATOM 1601 N N . ASP A 1 216 ? -30.109 15.701 35.002 1.00 94.88 216 ASP A N 1
ATOM 1602 C CA . ASP A 1 216 ? -30.607 17.040 34.706 1.00 94.88 216 ASP A CA 1
ATOM 1603 C C . ASP A 1 216 ? -31.954 17.307 35.399 1.00 94.88 216 ASP A C 1
ATOM 1605 O O . ASP A 1 216 ? -32.974 16.664 35.124 1.00 94.88 216 ASP A O 1
ATOM 1609 N N . LYS A 1 217 ? -31.946 18.276 36.319 1.00 93.50 217 LYS A N 1
ATOM 1610 C CA . LYS A 1 217 ? -33.109 18.707 37.107 1.00 93.50 217 LYS A CA 1
ATOM 1611 C C . LYS A 1 217 ? -33.910 19.822 36.440 1.00 93.50 217 LYS A C 1
ATOM 1613 O O . LYS A 1 217 ? -35.038 20.059 36.872 1.00 93.50 217 LYS A O 1
ATOM 1618 N N . ASP A 1 218 ? -33.361 20.463 35.412 1.00 96.75 218 ASP A N 1
ATOM 1619 C CA . ASP A 1 218 ? -34.026 21.538 34.674 1.00 96.75 218 ASP A CA 1
ATOM 1620 C C . ASP A 1 218 ? -35.102 20.974 33.730 1.00 96.75 218 ASP A C 1
ATOM 1622 O O . ASP A 1 218 ? -36.039 21.672 33.337 1.00 96.75 218 ASP A O 1
ATOM 1626 N N . ILE A 1 219 ? -35.024 19.675 33.420 1.00 93.00 219 ILE A N 1
ATOM 1627 C CA . ILE A 1 219 ? -36.054 18.946 32.681 1.00 93.00 219 ILE A CA 1
ATOM 1628 C C . ILE A 1 219 ? -37.247 18.643 33.613 1.00 93.00 219 ILE A C 1
ATOM 1630 O O . ILE A 1 219 ? -37.058 18.055 34.686 1.00 93.00 219 ILE A O 1
ATOM 1634 N N . PRO A 1 220 ? -38.494 18.971 33.214 1.00 96.62 220 PRO A N 1
ATOM 1635 C CA . PRO A 1 220 ? -39.691 18.584 33.959 1.00 96.62 220 PRO A CA 1
ATOM 1636 C C . PRO A 1 220 ? -39.776 17.065 34.162 1.00 96.62 220 PRO A C 1
ATOM 1638 O O . PRO A 1 220 ? -39.470 16.306 33.246 1.00 96.62 220 PRO A O 1
ATOM 1641 N N . GLU A 1 221 ? -40.224 16.615 35.340 1.00 94.12 221 GLU A N 1
ATOM 1642 C CA . GLU A 1 221 ? -40.238 15.190 35.731 1.00 94.12 221 GLU A CA 1
ATOM 1643 C C . GLU A 1 221 ? -40.950 14.295 34.706 1.00 94.12 221 GLU A C 1
ATOM 1645 O O . GLU A 1 221 ? -40.407 13.272 34.295 1.00 94.12 221 GLU A O 1
ATOM 1650 N N . GLU A 1 222 ? -42.129 14.711 34.242 1.00 94.00 222 GLU A N 1
ATOM 1651 C CA . GLU A 1 222 ? -42.914 13.960 33.258 1.00 94.00 222 GLU A CA 1
ATOM 1652 C C . GLU A 1 222 ? -42.164 13.819 31.921 1.00 94.00 222 GLU A C 1
ATOM 1654 O O . GLU A 1 222 ? -42.063 12.726 31.361 1.00 94.00 222 GLU A O 1
ATOM 1659 N N . THR A 1 223 ? -41.547 14.904 31.446 1.00 94.38 223 THR A N 1
ATOM 1660 C CA . THR A 1 223 ? -40.737 14.909 30.221 1.00 94.38 223 THR A CA 1
ATOM 1661 C C . THR A 1 223 ? -39.473 14.063 30.379 1.00 94.38 223 THR A C 1
ATOM 1663 O O . THR A 1 223 ? -39.116 13.309 29.473 1.00 94.38 223 THR A O 1
ATOM 1666 N N . ARG A 1 224 ? -38.801 14.138 31.535 1.00 96.31 224 ARG A N 1
ATOM 1667 C CA . ARG A 1 224 ? -37.604 13.340 31.843 1.00 96.31 224 ARG A CA 1
ATOM 1668 C C . ARG A 1 224 ? -37.924 11.846 31.805 1.00 96.31 224 ARG A C 1
ATOM 1670 O O . ARG A 1 224 ? -37.179 11.092 31.184 1.00 96.31 224 ARG A O 1
ATOM 1677 N N . GLN A 1 225 ? -39.046 11.421 32.386 1.00 96.50 225 GLN A N 1
ATOM 1678 C CA . GLN A 1 225 ? -39.474 10.018 32.343 1.00 96.50 225 GLN A CA 1
ATOM 1679 C C . GLN A 1 225 ? -39.741 9.538 30.908 1.00 96.50 225 GLN A C 1
ATOM 1681 O O . GLN A 1 225 ? -39.205 8.506 30.503 1.00 96.50 225 GLN A O 1
ATOM 1686 N N . GLN A 1 226 ? -40.467 10.318 30.101 1.00 95.19 226 GLN A N 1
ATOM 1687 C CA . GLN A 1 226 ? -40.744 9.972 28.697 1.00 95.19 226 GLN A CA 1
ATOM 1688 C C . GLN A 1 226 ? -39.465 9.855 27.844 1.00 95.19 226 GLN A C 1
ATOM 1690 O O . GLN A 1 226 ? -39.347 8.967 26.987 1.00 95.19 226 GLN A O 1
ATOM 1695 N N . LEU A 1 227 ? -38.487 10.738 28.076 1.00 96.19 227 LEU A N 1
ATOM 1696 C CA . LEU A 1 227 ? -37.190 10.704 27.395 1.00 96.19 227 LEU A CA 1
ATOM 1697 C C . LEU A 1 227 ? -36.372 9.471 27.796 1.00 96.19 227 LEU A C 1
ATOM 1699 O O . LEU A 1 227 ? -35.838 8.785 26.920 1.00 96.19 227 LEU A O 1
ATOM 1703 N N . LEU A 1 228 ? -36.315 9.154 29.093 1.00 96.69 228 LEU A N 1
ATOM 1704 C CA . LEU A 1 228 ? -35.598 7.982 29.599 1.00 96.69 228 LEU A CA 1
ATOM 1705 C C . LEU A 1 228 ? -36.202 6.674 29.071 1.00 96.69 228 LEU A C 1
ATOM 1707 O O . LEU A 1 228 ? -35.458 5.827 28.581 1.00 96.69 228 LEU A O 1
ATOM 1711 N N . GLU A 1 229 ? -37.531 6.535 29.047 1.00 96.88 229 GLU A N 1
ATOM 1712 C CA . GLU A 1 229 ? -38.199 5.361 28.457 1.00 96.88 229 GLU A CA 1
ATOM 1713 C C . GLU A 1 229 ? -37.910 5.199 26.957 1.00 96.88 229 GLU A C 1
ATOM 1715 O O . GLU A 1 229 ? -37.794 4.086 26.425 1.00 96.88 229 GLU A O 1
ATOM 1720 N N . THR A 1 230 ? -37.812 6.316 26.237 1.00 96.38 230 THR A N 1
ATOM 1721 C CA . THR A 1 230 ? -37.487 6.308 24.807 1.00 96.38 230 THR A CA 1
ATOM 1722 C C . THR A 1 230 ? -36.043 5.872 24.576 1.00 96.38 230 THR A C 1
ATOM 1724 O O . THR A 1 230 ? -35.795 5.029 23.708 1.00 96.38 230 THR A O 1
ATOM 1727 N N . LEU A 1 231 ? -35.102 6.388 25.370 1.00 95.56 231 LEU A N 1
ATOM 1728 C CA . LEU A 1 231 ? -33.696 5.989 25.317 1.00 95.56 231 LEU A CA 1
ATOM 1729 C C . LEU A 1 231 ? -33.507 4.522 25.706 1.00 95.56 231 LEU A C 1
ATOM 1731 O O . LEU A 1 231 ? -32.806 3.803 24.996 1.00 95.56 231 LEU A O 1
ATOM 1735 N N . ASP A 1 232 ? -34.195 4.045 26.743 1.00 95.94 232 ASP A N 1
ATOM 1736 C CA . ASP A 1 232 ? -34.108 2.654 27.194 1.00 95.94 232 ASP A CA 1
ATOM 1737 C C . ASP A 1 232 ? -34.589 1.671 26.114 1.00 95.94 232 ASP A C 1
ATOM 1739 O O . ASP A 1 232 ? -33.914 0.674 25.833 1.00 95.94 232 ASP A O 1
ATOM 1743 N N . ARG A 1 233 ? -35.677 1.991 25.395 1.00 95.50 233 ARG A N 1
ATOM 1744 C CA . ARG A 1 233 ? -36.099 1.208 24.215 1.00 95.50 233 ARG A CA 1
ATOM 1745 C C . ARG A 1 233 ? -35.061 1.211 23.099 1.00 95.50 233 ARG A C 1
ATOM 1747 O O . ARG A 1 233 ? -34.847 0.179 22.459 1.00 95.50 233 ARG A O 1
ATOM 1754 N N . GLN A 1 234 ? -34.436 2.355 22.826 1.00 92.88 234 GLN A N 1
ATOM 1755 C CA . GLN A 1 234 ? -33.418 2.448 21.779 1.00 92.88 234 GLN A CA 1
ATOM 1756 C C . GLN A 1 234 ? -32.159 1.658 22.143 1.00 92.88 234 GLN A C 1
ATOM 1758 O O . GLN A 1 234 ? -31.627 0.952 21.285 1.00 92.88 234 GLN A O 1
ATOM 1763 N N . ILE A 1 235 ? -31.725 1.715 23.404 1.00 91.94 235 ILE A N 1
ATOM 1764 C CA . ILE A 1 235 ? -30.594 0.941 23.926 1.00 91.94 235 ILE A CA 1
ATOM 1765 C C . ILE A 1 235 ? -30.891 -0.561 23.828 1.00 91.94 235 ILE A C 1
ATOM 1767 O O . ILE A 1 235 ? -30.059 -1.305 23.305 1.00 91.94 235 ILE A O 1
ATOM 1771 N N . ALA A 1 236 ? -32.083 -1.009 24.240 1.00 90.88 236 ALA A N 1
ATOM 1772 C CA . ALA A 1 236 ? -32.488 -2.415 24.157 1.00 90.88 236 ALA A CA 1
ATOM 1773 C C . ALA A 1 236 ? -32.501 -2.933 22.708 1.00 90.88 236 ALA A C 1
ATOM 1775 O O . ALA A 1 236 ? -31.824 -3.913 22.392 1.00 90.88 236 ALA A O 1
ATOM 1776 N N . ARG A 1 237 ? -33.168 -2.21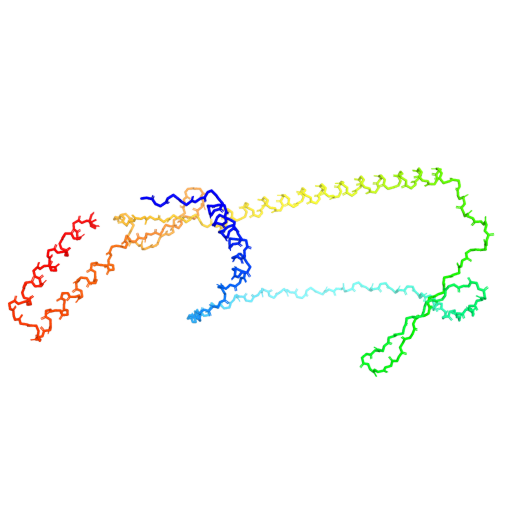0 21.798 1.00 88.69 237 ARG A N 1
ATOM 1777 C CA . ARG A 1 237 ? -33.201 -2.540 20.362 1.00 88.69 237 ARG A CA 1
ATOM 1778 C C . ARG A 1 237 ? -31.801 -2.611 19.754 1.00 88.69 237 ARG A C 1
ATOM 1780 O O . ARG A 1 237 ? -31.548 -3.394 18.839 1.00 88.69 237 ARG A O 1
ATOM 1787 N N . ARG A 1 238 ? -30.897 -1.739 20.200 1.00 84.88 238 ARG A N 1
ATOM 1788 C CA . ARG A 1 238 ? -29.521 -1.721 19.712 1.00 84.88 238 ARG A CA 1
ATOM 1789 C C . ARG A 1 238 ? -28.736 -2.920 20.233 1.00 84.88 238 ARG A C 1
ATOM 1791 O O . ARG A 1 238 ? -28.079 -3.579 19.439 1.00 84.88 238 ARG A O 1
ATOM 1798 N N . LYS A 1 239 ? -28.882 -3.256 21.515 1.00 83.50 239 LYS A N 1
ATOM 1799 C CA . LYS A 1 239 ? -28.255 -4.424 22.148 1.00 83.50 239 LYS A CA 1
ATOM 1800 C C . LYS A 1 239 ? -28.619 -5.735 21.439 1.00 83.50 239 LYS A C 1
ATOM 1802 O O . LYS A 1 239 ? -27.743 -6.563 21.227 1.00 83.50 239 LYS A O 1
ATOM 1807 N N . GLU A 1 240 ? -29.868 -5.885 20.998 1.00 81.12 240 GLU A N 1
ATOM 1808 C CA . GLU A 1 240 ? -30.332 -7.045 20.215 1.00 81.12 240 GLU A CA 1
ATOM 1809 C C . GLU A 1 240 ? -29.704 -7.151 18.815 1.00 81.12 240 GLU A C 1
ATOM 1811 O O . GLU A 1 240 ? -29.621 -8.240 18.264 1.00 81.12 240 GLU A O 1
ATOM 1816 N N . ARG A 1 241 ? -29.267 -6.033 18.222 1.00 72.25 241 ARG A N 1
ATOM 1817 C CA . ARG A 1 241 ? -28.591 -6.008 16.910 1.00 72.25 241 ARG A CA 1
ATOM 1818 C C . ARG A 1 241 ? -27.082 -6.235 17.000 1.00 72.25 241 ARG A C 1
ATOM 1820 O O . ARG A 1 241 ? -26.437 -6.430 15.973 1.00 72.25 241 ARG A O 1
ATOM 1827 N N . GLU A 1 242 ? -26.521 -6.094 18.197 1.00 66.38 242 GLU A N 1
ATOM 1828 C CA . GLU A 1 242 ? -25.082 -6.156 18.465 1.00 66.38 242 GLU A CA 1
ATOM 1829 C C . GLU A 1 242 ? -24.623 -7.529 18.977 1.00 66.38 242 GLU A C 1
ATOM 1831 O O . GLU A 1 242 ? -23.432 -7.833 18.856 1.00 66.38 242 GLU A O 1
ATOM 1836 N N . GLY A 1 243 ? -25.543 -8.329 19.532 1.00 55.62 243 GLY A N 1
ATOM 1837 C CA . GLY A 1 243 ? -25.343 -9.746 19.868 1.00 55.62 243 GLY A CA 1
ATOM 1838 C C . GLY A 1 243 ? -25.481 -10.652 18.654 1.00 55.62 243 GLY A C 1
ATOM 1839 O O . GLY A 1 243 ? -24.719 -11.642 18.596 1.00 55.62 243 GLY A O 1
#

Secondary structure (DSSP, 8-state):
-----HHHHHHHHHHHHHHHHHGGGS-SS----------PPPPPPPPPPP---------PPPPPPP-----------PPPPTT-EEEEEEEE-TTS-EEEEEEEE-PPPTT------HHHHHHHHHHHHHHHHHHHHHHHHHHHHHHHHHHHHHHHHHHHHSPEEEEEES--TT--SSEEEEE-TTS-EEEEEEE--S-HHHHHHHHHHHHHHHH-SSS-HHHHHHHHHHHHHHHHHHHHHH-

Sequence (243 aa):
MSDLSPRRRLAGRALLGAGLLALPLTASISYAAGEIAPDAPELPAPPAPPSDPAAKIEVPETPEVPDIAAAPQPVEPKAATAGDNVTEHVWRDSDGNEKSVRMVFRAAPKGEVLSLDHQADREEVAATLAEMLARHDLLRAELDQRTLRWLAEAEAAYKAGTPHVMVLKGCTSAFPAKAQAFTGEDGRQTIMICQPRIPTTARLGLEQARAEIAADKDIPEETRQQLLETLDRQIARRKEREG

Foldseek 3Di:
DDPDPPVNVVVVVVVVVVVVVPVVVVPPDDDDPDDDDPDDPDDPDPDDDDDDDDDPPPDPPDPPDPPDPPDPDPDPDDDDDPQWDKDKDWDADPVRDIDIDIDTHHDDPPDPPVPPVCPVVVVVVVVVVVVVVVVVVVVVVVVVVVVVVVVVVVVVVCQLPDAAEAEDADDDPVHPDQWDWDQDPVRGIYIYGYDDHPPPVVLVVLVVVLVVLVPDPVDDPVRSVVSNVVSVVVSVVSVVVND